Protein AF-X1VED8-F1 (afdb_monomer)

Solvent-accessible surface area (backbone atoms only — not comparable to full-atom values): 13300 Å² total; per-residue (Å²): 129,82,45,77,66,46,45,62,39,59,75,39,71,50,37,32,51,49,50,54,38,60,52,37,55,82,45,73,37,42,68,68,58,53,24,69,77,66,71,46,52,70,68,54,46,53,53,32,53,52,54,34,34,74,69,61,61,25,46,75,47,77,57,92,94,45,59,36,35,30,34,39,83,86,36,64,68,51,22,53,51,39,24,53,51,46,50,26,68,42,44,71,58,51,66,71,43,51,89,55,32,86,43,78,25,43,16,63,43,46,56,65,28,64,44,50,69,81,52,61,41,43,37,42,34,30,30,90,47,61,69,62,50,50,56,54,42,68,73,38,95,53,42,93,39,53,46,78,46,79,31,38,69,67,57,49,62,50,31,48,77,76,38,49,68,61,36,49,49,44,49,53,28,60,56,77,70,79,45,75,66,63,73,52,55,30,68,88,39,78,46,77,32,67,57,14,41,46,70,70,26,28,54,48,44,48,52,42,32,76,30,38,14,30,36,36,25,26,9,74,50,49,72,48,8,39,56,49,28,52,56,37,39,72,72,80,28,58,50,43,60,41,71,46,67,90,92,110

Radius of gyration: 23.35 Å; Cα contacts (8 Å, |Δi|>4): 406; chains: 1; bounding box: 46×54×62 Å

Foldseek 3Di:
DQFPLLCQLVVALLSVLLVVQLLAAPDKDFLVVSCVVRVDDSVSSVVSQVVCCVVLQWPWDDDPPTIIIHGDLPDQVSQVVQLSNLCSLCVVLCVVCVVFFPDKFWFDCSLRSNDHNLAATEIETAGPPVPVNVVSLVVDPRVVRYDYHYDHPVRLVVCCVVPVPVNVRRVVRVPHDQDPLNVLQQAPAEEEFEPCLDDPSVVVQQSNLVSHYAYEQEYLDQVSSVVSQVVSVVVVHHYHYHNDDPVD

pLDDT: mean 91.22, std 9.55, range [42.25, 98.5]

Mean predicted aligned error: 10.38 Å

Organism: NCBI:txid412755

Sequence (248 aa):
MTSHLYSIFTETSTLKILGYVIENPGREFIEKEIQKATGISKAGVNLALRRLAQKRLVERKRRGRMYFYTTQVNNLLVKQLKILKNMARLSPLVKKLKNLSQKIILFGSWSRGENLKDSDIDLCLLTNSAEEVQQIVKKSSLRNKLQLIIRTPTGFAELEKKDPVFFKEIDRGGENLMSVKEMFDLSGEKAIVTGAARGLGEQMALALAEAGADVAVVDVNIDAASRVTDHIRNIDRDSIAIKADVTK

Secondary structure (DSSP, 8-state):
---HHHHGGGSSHHHHHHHHHHTSTT--B-HHHHHHHH---HHHHHHHHHHHHHTTSEEEEEETTEEEEEE-TT-HHHHHHHHHHHHHHHHHHHHHHGGG-SEEEEEHHHHHT---TT--EEEEEE-S-HHHHHHHHHTSTTGGGEEEEEE-HHHHHHHHHH-HHHHHHHHHHHS-S--HHHHT--TT-EEEEETTTSHHHHHHHHHHHHTT-EEEEEES-HHHHHHHHHHHHHTT--EEEEE--TT-

Nearest PDB structures (foldseek):
  7eny-assembly1_C  TM=9.658E-01  e=5.858E-06  Escherichia coli K-12
  3qiv-assembly1_A  TM=9.648E-01  e=1.432E-05  Mycobacterium avium subsp. paratuberculosis
  6zzo-assembly1_B  TM=9.719E-01  e=3.108E-05  Psychrobacter arcticus
  3qiv-assembly1_B  TM=9.610E-01  e=3.108E-05  Mycobacterium avium subsp. paratuberculosis
  5h5x-assembly2_H  TM=9.676E-01  e=8.065E-05  Streptomyces coelicolor A3(2)

InterPro domains:
  IPR001845 HTH ArsR-type DNA-binding domain [PS50987] (1-91)
  IPR002347 Short-chain dehydrogenase/reductase SDR [PF00106] (190-248)
  IPR036291 NAD(P)-binding domain superfamily [SSF51735] (183-248)
  IPR036388 Winged helix-like DNA-binding domain superfamily [G3DSA:1.10.10.10] (8-73)
  IPR036390 Winged helix DNA-binding domain superfamily [SSF46785] (13-71)
  IPR041633 Polymerase beta, nucleotidyltransferase [PF18765] (102-181)
  IPR043519 Nucleotidyltransferase superfamily [G3DSA:3.30.460.10] (74-171)
  IPR043519 Nucleotidyltransferase superfamily [SSF81301] (87-138)
  IPR052548 Type VII toxin-antitoxin system antitoxin [PTHR33933] (91-190)

Structure (mmCIF, N/CA/C/O backbone):
data_AF-X1VED8-F1
#
_entry.id   AF-X1VED8-F1
#
loop_
_atom_site.group_PDB
_atom_site.id
_atom_site.type_symbol
_atom_site.label_atom_id
_atom_site.label_alt_id
_atom_site.label_comp_id
_atom_site.label_asym_id
_atom_site.label_entity_id
_atom_site.label_seq_id
_atom_site.pdbx_PDB_ins_code
_atom_site.Cartn_x
_atom_site.Cartn_y
_atom_site.Cartn_z
_atom_site.occupancy
_atom_site.B_iso_or_equiv
_atom_site.auth_seq_id
_atom_site.auth_comp_id
_atom_site.auth_asym_id
_atom_site.auth_atom_id
_atom_site.pdbx_PDB_model_num
ATOM 1 N N . MET A 1 1 ? 4.704 14.499 19.240 1.00 42.25 1 MET A N 1
ATOM 2 C CA . MET A 1 1 ? 5.855 13.629 18.927 1.00 42.25 1 MET A CA 1
ATOM 3 C C . MET A 1 1 ? 5.493 12.771 17.732 1.00 42.25 1 MET A C 1
ATOM 5 O O . MET A 1 1 ? 4.558 11.982 17.824 1.00 42.25 1 MET A O 1
ATOM 9 N N . THR A 1 2 ? 6.160 12.976 16.600 1.00 52.19 2 THR A N 1
ATOM 10 C CA . THR A 1 2 ? 6.165 12.008 15.496 1.00 52.19 2 THR A CA 1
ATOM 11 C C . THR A 1 2 ? 6.592 10.649 16.050 1.00 52.19 2 THR A C 1
ATOM 13 O O . THR A 1 2 ? 7.471 10.578 16.908 1.00 52.19 2 THR A O 1
ATOM 16 N N . SER A 1 3 ? 5.920 9.570 15.646 1.00 62.31 3 SER A N 1
ATOM 17 C CA . SER A 1 3 ? 6.333 8.228 16.060 1.00 62.31 3 SER A CA 1
ATOM 18 C C . SER A 1 3 ? 7.764 7.981 15.565 1.00 62.31 3 SER A C 1
ATOM 20 O O . SER A 1 3 ? 8.110 8.410 14.467 1.00 62.31 3 SER A O 1
ATOM 22 N N . HIS A 1 4 ? 8.594 7.294 16.355 1.00 71.12 4 HIS A N 1
ATOM 23 C CA . HIS A 1 4 ? 9.962 6.929 15.952 1.00 71.12 4 HIS A CA 1
ATOM 24 C C . HIS A 1 4 ? 9.977 6.194 14.595 1.00 71.12 4 HIS A C 1
ATOM 26 O O . HIS A 1 4 ? 10.824 6.435 13.751 1.00 71.12 4 HIS A O 1
ATOM 32 N N . LEU A 1 5 ? 8.937 5.400 14.315 1.00 71.25 5 LEU A N 1
ATOM 33 C CA . LEU A 1 5 ? 8.721 4.756 13.015 1.00 71.25 5 LEU A CA 1
ATOM 34 C C . LEU A 1 5 ? 8.507 5.736 11.852 1.00 71.25 5 LEU A C 1
ATOM 36 O O . LEU A 1 5 ? 8.916 5.451 10.732 1.00 71.25 5 LEU A O 1
ATOM 40 N N . TYR A 1 6 ? 7.867 6.886 12.081 1.00 77.31 6 TYR A N 1
ATOM 41 C CA . TYR A 1 6 ? 7.658 7.871 11.019 1.00 77.31 6 TYR A CA 1
ATOM 42 C C . TYR A 1 6 ? 8.964 8.576 10.632 1.00 77.31 6 TYR A C 1
ATOM 44 O O . TYR A 1 6 ? 9.110 8.980 9.477 1.00 77.31 6 TYR A O 1
ATOM 52 N N . SER A 1 7 ? 9.927 8.693 11.560 1.00 82.38 7 SER A N 1
ATOM 53 C CA . SER A 1 7 ? 11.199 9.368 11.278 1.00 82.38 7 SER A CA 1
ATOM 54 C C . SER A 1 7 ? 12.035 8.630 10.235 1.00 82.38 7 SER A C 1
ATOM 56 O O . SER A 1 7 ? 12.720 9.296 9.462 1.00 82.38 7 SER A O 1
ATOM 58 N N . ILE A 1 8 ? 11.873 7.302 10.109 1.00 83.69 8 ILE A N 1
ATOM 59 C CA . ILE A 1 8 ? 12.532 6.453 9.099 1.00 83.69 8 ILE A CA 1
ATOM 60 C C . ILE A 1 8 ? 12.395 7.057 7.694 1.00 83.69 8 ILE A C 1
ATOM 62 O O . ILE A 1 8 ? 13.368 7.150 6.949 1.00 83.69 8 ILE A O 1
ATOM 66 N N . PHE A 1 9 ? 11.204 7.545 7.334 1.00 84.12 9 PHE A N 1
ATOM 67 C CA . PHE A 1 9 ? 10.959 8.146 6.018 1.00 84.12 9 PHE A CA 1
ATOM 68 C C . PHE A 1 9 ? 11.495 9.575 5.878 1.00 84.12 9 PHE A C 1
ATOM 70 O O . PHE A 1 9 ? 11.352 10.176 4.820 1.00 84.12 9 PHE A O 1
ATOM 77 N N . THR A 1 10 ? 12.101 10.140 6.915 1.00 85.31 10 THR A N 1
ATOM 78 C CA . THR A 1 10 ? 12.641 11.505 6.925 1.00 85.31 10 THR A CA 1
ATOM 79 C C . THR A 1 10 ? 14.148 11.576 7.175 1.00 85.31 10 THR A C 1
ATOM 81 O O . THR A 1 10 ? 14.711 12.647 6.972 1.00 85.31 10 THR A O 1
ATOM 84 N N . GLU A 1 11 ? 14.802 10.460 7.524 1.00 87.00 11 GLU A N 1
ATOM 85 C CA . GLU A 1 11 ? 16.235 10.415 7.879 1.00 87.00 11 GLU A CA 1
ATOM 86 C C . GLU A 1 11 ? 17.169 10.809 6.728 1.00 87.00 11 GLU A C 1
ATOM 88 O O . GLU A 1 11 ? 18.219 11.411 6.930 1.00 87.00 11 GLU A O 1
ATOM 93 N N . THR A 1 12 ? 16.812 10.468 5.486 1.00 91.75 12 THR A N 1
ATOM 94 C CA . THR A 1 12 ? 17.656 10.759 4.319 1.00 91.75 12 THR A CA 1
ATOM 95 C C . THR A 1 12 ? 16.862 11.421 3.209 1.00 91.75 12 THR A C 1
ATOM 97 O O . THR A 1 12 ? 15.668 11.169 3.043 1.00 91.75 12 THR A O 1
ATOM 100 N N . SER A 1 13 ? 17.543 12.200 2.363 1.00 93.38 13 SER A N 1
ATOM 101 C CA . SER A 1 13 ? 16.939 12.794 1.163 1.00 93.38 13 SER A CA 1
ATOM 102 C C . SER A 1 13 ? 16.247 11.751 0.281 1.00 93.38 13 SER A C 1
ATOM 104 O O . SER A 1 13 ? 15.166 11.998 -0.247 1.00 93.38 13 SER A O 1
ATOM 106 N N . THR A 1 14 ? 16.840 10.558 0.160 1.00 94.81 14 THR A N 1
ATOM 107 C CA . THR A 1 14 ? 16.280 9.465 -0.649 1.00 94.81 14 THR A CA 1
ATOM 108 C C . THR A 1 14 ? 14.980 8.940 -0.047 1.00 94.81 14 THR A C 1
ATOM 110 O O . THR A 1 14 ? 13.989 8.827 -0.764 1.00 94.81 14 THR A O 1
ATOM 113 N N . LEU A 1 15 ? 14.959 8.667 1.261 1.00 93.12 15 LEU A N 1
ATOM 114 C CA . LEU A 1 15 ? 13.764 8.166 1.945 1.00 93.12 15 LEU A CA 1
ATOM 115 C C . LEU A 1 15 ? 12.660 9.220 2.020 1.00 93.12 15 LEU A C 1
ATOM 117 O O . LEU A 1 15 ? 11.495 8.881 1.845 1.00 93.12 15 LEU A O 1
ATOM 121 N N . LYS A 1 16 ? 13.022 10.496 2.172 1.00 94.75 16 LYS A N 1
ATOM 122 C CA . LYS A 1 16 ? 12.071 11.610 2.171 1.00 94.75 16 LYS A CA 1
ATOM 123 C C . LYS A 1 16 ? 11.398 11.792 0.814 1.00 94.75 16 LYS A C 1
ATOM 125 O O . LYS A 1 16 ? 10.184 11.971 0.754 1.00 94.75 16 LYS A O 1
ATOM 130 N N . ILE A 1 17 ? 12.158 11.686 -0.278 1.00 96.44 17 ILE A N 1
ATOM 131 C CA . ILE A 1 17 ? 11.605 11.733 -1.640 1.00 96.44 17 ILE A CA 1
ATOM 132 C C . ILE A 1 17 ? 10.753 10.502 -1.920 1.00 96.44 17 ILE A C 1
ATOM 134 O O . ILE A 1 17 ? 9.627 10.651 -2.389 1.00 96.44 17 ILE A O 1
ATOM 138 N N . LEU A 1 18 ? 11.249 9.304 -1.597 1.00 94.88 18 LEU A N 1
ATOM 139 C CA . LEU A 1 18 ? 10.485 8.070 -1.769 1.00 94.88 18 LEU A CA 1
ATOM 140 C C . LEU A 1 18 ? 9.169 8.141 -0.991 1.00 94.88 18 LEU A C 1
ATOM 142 O O . LEU A 1 18 ? 8.107 7.946 -1.569 1.00 94.88 18 LEU A O 1
ATOM 146 N N . GLY A 1 19 ? 9.236 8.518 0.286 1.00 93.50 19 GLY A N 1
ATOM 147 C CA . GLY A 1 19 ? 8.086 8.688 1.162 1.00 93.50 19 GLY A CA 1
ATOM 148 C C . GLY A 1 19 ? 7.057 9.679 0.618 1.00 93.50 19 GLY A C 1
ATOM 149 O O . GLY A 1 19 ? 5.865 9.436 0.782 1.00 93.50 19 GLY A O 1
ATOM 150 N N . TYR A 1 20 ? 7.492 10.764 -0.029 1.00 94.38 20 TYR A N 1
ATOM 151 C CA . TYR A 1 20 ? 6.592 11.728 -0.665 1.00 94.38 20 TYR A CA 1
ATOM 152 C C . TYR A 1 20 ? 5.936 11.168 -1.935 1.00 94.38 20 TYR A C 1
ATOM 154 O O . TYR A 1 20 ? 4.728 11.307 -2.125 1.00 94.38 20 TYR A O 1
ATOM 162 N N . VAL A 1 21 ? 6.713 10.511 -2.801 1.00 94.69 21 VAL A N 1
ATOM 163 C CA . VAL A 1 21 ? 6.214 9.977 -4.077 1.00 94.69 21 VAL A CA 1
ATOM 164 C C . VAL A 1 21 ? 5.219 8.829 -3.849 1.00 94.69 21 VAL A C 1
ATOM 166 O O . VAL A 1 21 ? 4.164 8.820 -4.479 1.00 94.69 21 VAL A O 1
ATOM 169 N N . ILE A 1 22 ? 5.479 7.913 -2.905 1.00 93.44 22 ILE A N 1
ATOM 170 C CA . ILE A 1 22 ? 4.569 6.783 -2.610 1.00 93.44 22 ILE A CA 1
ATOM 171 C C . ILE A 1 22 ? 3.252 7.208 -1.936 1.00 93.44 22 ILE A C 1
ATOM 173 O O . ILE A 1 22 ? 2.260 6.488 -2.023 1.00 93.44 22 ILE A O 1
ATOM 177 N N . GLU A 1 23 ? 3.215 8.374 -1.280 1.00 90.94 23 GLU A N 1
ATOM 178 C CA . GLU A 1 23 ? 1.991 8.944 -0.685 1.00 90.94 23 GLU A CA 1
ATOM 179 C C . GLU A 1 23 ? 1.033 9.545 -1.715 1.00 90.94 23 GLU A C 1
ATOM 181 O O . GLU A 1 23 ? -0.102 9.890 -1.386 1.00 90.94 23 GLU A O 1
ATOM 186 N N . ASN A 1 24 ? 1.484 9.705 -2.956 1.00 92.81 24 ASN A N 1
ATOM 187 C CA . ASN A 1 24 ? 0.705 10.308 -4.026 1.00 92.81 24 ASN A CA 1
ATOM 188 C C . ASN A 1 24 ? 0.682 9.354 -5.234 1.00 92.81 24 ASN A C 1
ATOM 190 O O . ASN A 1 24 ? 1.236 9.685 -6.287 1.00 92.81 24 ASN A O 1
ATOM 194 N N . PRO A 1 25 ? 0.088 8.153 -5.085 1.00 89.56 25 PRO A N 1
ATOM 195 C CA . PRO A 1 25 ? 0.076 7.161 -6.148 1.00 89.56 25 PRO A CA 1
ATOM 196 C C . PRO A 1 25 ? -0.631 7.670 -7.403 1.00 89.56 25 PRO A C 1
ATOM 198 O O . PRO A 1 25 ? -1.614 8.400 -7.314 1.00 89.56 25 PRO A O 1
ATOM 201 N N . GLY A 1 26 ? -0.090 7.320 -8.572 1.00 86.75 26 GLY A N 1
ATOM 202 C CA . GLY A 1 26 ? -0.609 7.739 -9.878 1.00 86.75 26 GLY A CA 1
ATOM 203 C C . GLY A 1 26 ? -0.310 9.192 -10.271 1.00 86.75 26 GLY A C 1
ATOM 204 O O . GLY A 1 26 ? -0.457 9.541 -11.439 1.00 86.75 26 GLY A O 1
ATOM 205 N N . ARG A 1 27 ? 0.157 10.047 -9.349 1.00 93.94 27 ARG A N 1
ATOM 206 C CA . ARG A 1 27 ? 0.555 11.419 -9.687 1.00 93.94 27 ARG A CA 1
ATOM 207 C C . ARG A 1 27 ? 1.942 11.437 -10.324 1.00 93.94 27 ARG A C 1
ATOM 209 O O . ARG A 1 27 ? 2.879 10.821 -9.814 1.00 93.94 27 ARG A O 1
ATOM 216 N N . GLU A 1 28 ? 2.082 12.188 -11.410 1.00 96.19 28 GLU A N 1
ATOM 217 C CA . GLU A 1 28 ? 3.378 12.523 -11.997 1.00 96.19 28 GLU A CA 1
ATOM 218 C C . GLU A 1 28 ? 3.910 13.836 -11.414 1.00 96.19 28 GLU A C 1
ATOM 220 O O . GLU A 1 28 ? 3.163 14.788 -11.187 1.00 96.19 28 GLU A O 1
ATOM 225 N N . PHE A 1 29 ? 5.218 13.874 -11.180 1.00 97.19 29 PHE A N 1
ATOM 226 C CA . PHE A 1 29 ? 5.921 14.999 -10.581 1.00 97.19 29 PHE A CA 1
ATOM 227 C C . PHE A 1 29 ? 7.100 15.436 -11.438 1.00 97.19 29 PHE A C 1
ATOM 229 O O . PHE A 1 29 ? 7.831 14.598 -11.968 1.00 97.19 29 PHE A O 1
ATOM 236 N N . ILE A 1 30 ? 7.372 16.737 -11.468 1.00 97.06 30 ILE A N 1
ATOM 237 C CA . ILE A 1 30 ? 8.674 17.263 -11.895 1.00 97.06 30 ILE A CA 1
ATOM 238 C C . ILE A 1 30 ? 9.594 17.507 -10.688 1.00 97.06 30 ILE A C 1
ATOM 240 O O . ILE A 1 30 ? 9.142 17.695 -9.557 1.00 97.06 30 ILE A O 1
ATOM 244 N N . GLU A 1 31 ? 10.912 17.569 -10.919 1.00 96.62 31 GLU A N 1
ATOM 245 C CA . GLU A 1 31 ? 11.908 17.739 -9.840 1.00 96.62 31 GLU A CA 1
ATOM 246 C C . GLU A 1 31 ? 11.644 18.982 -8.979 1.00 96.62 31 GLU A C 1
ATOM 248 O O . GLU A 1 31 ? 11.813 18.930 -7.765 1.00 96.62 31 GLU A O 1
ATOM 253 N N . LYS A 1 32 ? 11.166 20.080 -9.584 1.00 96.75 32 LYS A N 1
ATOM 254 C CA . LYS A 1 32 ? 10.848 21.333 -8.877 1.00 96.75 32 LYS A CA 1
ATOM 255 C C . LYS A 1 32 ? 9.707 21.167 -7.865 1.00 96.75 32 LYS A C 1
ATOM 257 O O . LYS A 1 32 ? 9.754 21.771 -6.795 1.00 96.75 32 LYS A O 1
ATOM 262 N N . GLU A 1 33 ? 8.698 20.355 -8.180 1.00 97.56 33 GLU A N 1
ATOM 263 C CA . GLU A 1 33 ? 7.589 20.076 -7.259 1.00 97.56 33 GLU A CA 1
ATOM 264 C C . GLU A 1 33 ? 8.068 19.249 -6.066 1.00 97.56 33 GLU A C 1
ATOM 266 O O . GLU A 1 33 ? 7.768 19.586 -4.922 1.00 97.56 33 GLU A O 1
ATOM 271 N N . ILE A 1 34 ? 8.875 18.216 -6.329 1.00 97.19 34 ILE A N 1
ATOM 272 C CA . ILE A 1 34 ? 9.473 17.371 -5.289 1.00 97.19 34 ILE A CA 1
ATOM 273 C C . ILE A 1 34 ? 10.411 18.199 -4.411 1.00 97.19 34 ILE A C 1
ATOM 275 O O . ILE A 1 34 ? 10.358 18.088 -3.188 1.00 97.19 34 ILE A O 1
ATOM 279 N N . GLN A 1 35 ? 11.225 19.072 -5.008 1.00 97.81 35 GLN A N 1
ATOM 280 C CA . GLN A 1 35 ? 12.094 20.006 -4.293 1.00 97.81 35 GLN A CA 1
ATOM 281 C C . GLN A 1 35 ? 11.289 20.878 -3.322 1.00 97.81 35 GLN A C 1
ATOM 283 O O . GLN A 1 35 ? 11.605 20.928 -2.135 1.00 97.81 35 GLN A O 1
ATOM 288 N N . LYS A 1 36 ? 10.209 21.514 -3.801 1.00 97.25 36 LYS A N 1
ATOM 289 C CA . LYS A 1 36 ? 9.339 22.367 -2.977 1.00 97.25 36 LYS A CA 1
ATOM 290 C C . LYS A 1 36 ? 8.659 21.584 -1.852 1.00 97.25 36 LYS A C 1
ATOM 292 O O . LYS A 1 36 ? 8.595 22.073 -0.731 1.00 97.25 36 LYS A O 1
ATOM 297 N N . ALA A 1 37 ? 8.162 20.383 -2.139 1.00 94.81 37 ALA A N 1
ATOM 298 C CA . ALA A 1 37 ? 7.437 19.576 -1.163 1.00 94.81 37 ALA A CA 1
ATOM 299 C C . ALA A 1 37 ? 8.342 18.956 -0.087 1.00 94.81 37 ALA A C 1
ATOM 301 O O . ALA A 1 37 ? 7.921 18.782 1.053 1.00 94.81 37 ALA A O 1
ATOM 302 N N . THR A 1 38 ? 9.581 18.609 -0.441 1.00 94.94 38 THR A N 1
ATOM 303 C CA . THR A 1 38 ? 10.510 17.916 0.467 1.00 94.94 38 THR A CA 1
ATOM 304 C C . THR A 1 38 ? 11.527 18.845 1.127 1.00 94.94 38 THR A C 1
ATOM 306 O O . THR A 1 38 ? 12.132 18.459 2.129 1.00 94.94 38 THR A O 1
ATOM 309 N N . GLY A 1 39 ? 11.744 20.047 0.589 1.00 95.62 39 GLY A N 1
ATOM 310 C CA . GLY A 1 39 ? 12.773 20.982 1.053 1.00 95.62 39 GLY A CA 1
ATOM 311 C C . GLY A 1 39 ? 14.212 20.542 0.750 1.00 95.62 39 GLY A C 1
ATOM 312 O O . GLY A 1 39 ? 15.151 21.136 1.266 1.00 95.62 39 GLY A O 1
ATOM 313 N N . ILE A 1 40 ? 14.412 19.492 -0.051 1.00 96.62 40 ILE A N 1
ATOM 314 C CA . ILE A 1 40 ? 15.744 18.996 -0.430 1.00 96.62 40 ILE A CA 1
ATOM 315 C C . ILE A 1 40 ? 16.312 19.873 -1.549 1.00 96.62 40 ILE A C 1
ATOM 317 O O . ILE A 1 40 ? 15.564 20.404 -2.364 1.00 96.62 40 ILE A O 1
ATOM 321 N N . SER A 1 41 ? 17.637 20.020 -1.623 1.00 96.69 41 SER A N 1
ATOM 322 C CA . SER A 1 41 ? 18.291 20.761 -2.709 1.00 96.69 41 SER A CA 1
ATOM 323 C C . SER A 1 41 ? 18.030 20.130 -4.083 1.00 96.69 41 SER A C 1
ATOM 325 O O . SER A 1 41 ? 17.855 18.918 -4.206 1.00 96.69 41 SER A O 1
ATOM 327 N N . LYS A 1 42 ? 18.080 20.932 -5.153 1.00 96.75 42 LYS A N 1
ATOM 328 C CA . LYS A 1 42 ? 17.923 20.446 -6.538 1.00 96.75 42 LYS A CA 1
ATOM 329 C C . LYS A 1 42 ? 18.867 19.277 -6.860 1.00 96.75 42 LYS A C 1
ATOM 331 O O . LYS A 1 42 ? 18.434 18.273 -7.420 1.00 96.75 42 LYS A O 1
ATOM 336 N N . ALA A 1 43 ? 20.140 19.385 -6.470 1.00 96.56 43 ALA A N 1
ATOM 337 C CA . ALA A 1 43 ? 21.130 18.327 -6.670 1.00 96.56 43 ALA A CA 1
ATOM 338 C C . ALA A 1 43 ? 20.777 17.049 -5.888 1.00 96.56 43 ALA A C 1
ATOM 340 O O . ALA A 1 43 ? 20.848 15.951 -6.439 1.00 96.56 43 ALA A O 1
ATOM 341 N N . GLY A 1 44 ? 20.332 17.189 -4.633 1.00 97.25 44 GLY A N 1
ATOM 342 C CA . GLY A 1 44 ? 19.891 16.065 -3.808 1.00 97.25 44 GLY A CA 1
ATOM 343 C C . GLY A 1 44 ? 18.658 15.363 -4.378 1.00 97.25 44 GLY A C 1
ATOM 344 O O . GLY A 1 44 ? 18.624 14.134 -4.422 1.00 97.25 44 GLY A O 1
ATOM 345 N N . VAL A 1 45 ? 17.684 16.131 -4.879 1.00 98.00 45 VAL A N 1
ATOM 346 C CA . VAL A 1 45 ? 16.497 15.600 -5.565 1.00 98.00 45 VAL A CA 1
ATOM 347 C C . VAL A 1 45 ? 16.896 14.819 -6.810 1.00 98.00 45 VAL A C 1
ATOM 349 O O . VAL A 1 45 ? 16.486 13.669 -6.963 1.00 98.00 45 VAL A O 1
ATOM 352 N N . ASN A 1 46 ? 17.740 15.401 -7.665 1.00 96.12 46 ASN A N 1
ATOM 353 C CA . ASN A 1 46 ? 18.187 14.746 -8.889 1.00 96.12 46 ASN A CA 1
ATOM 354 C C . ASN A 1 46 ? 18.917 13.423 -8.597 1.00 96.12 46 ASN A C 1
ATOM 356 O O . ASN A 1 46 ? 18.602 12.396 -9.200 1.00 96.12 46 ASN A O 1
ATOM 360 N N . LEU A 1 47 ? 19.850 13.425 -7.638 1.00 96.56 47 LEU A N 1
ATOM 361 C CA . LEU A 1 47 ? 20.604 12.232 -7.248 1.00 96.56 47 LEU A CA 1
ATOM 362 C C . LEU A 1 47 ? 19.690 11.137 -6.679 1.00 96.56 47 LEU A C 1
ATOM 364 O O . LEU A 1 47 ? 19.789 9.976 -7.080 1.00 96.56 47 LEU A O 1
ATOM 368 N N . ALA A 1 48 ? 18.792 11.499 -5.762 1.00 97.00 48 ALA A N 1
ATOM 369 C CA . ALA A 1 48 ? 17.865 10.561 -5.143 1.00 97.00 48 ALA A CA 1
ATOM 370 C C . ALA A 1 48 ? 16.898 9.951 -6.165 1.00 97.00 48 ALA A C 1
ATOM 372 O O . ALA A 1 48 ? 16.736 8.734 -6.195 1.00 97.00 48 ALA A O 1
ATOM 373 N N . LEU A 1 49 ? 16.305 10.763 -7.044 1.00 96.88 49 LEU A N 1
ATOM 374 C CA . LEU A 1 49 ? 15.377 10.276 -8.064 1.00 96.88 49 LEU A CA 1
ATOM 375 C C . LEU A 1 49 ? 16.054 9.357 -9.078 1.00 96.88 49 LEU A C 1
ATOM 377 O O . LEU A 1 49 ? 15.473 8.339 -9.446 1.00 96.88 49 LEU A O 1
ATOM 381 N N . ARG A 1 50 ? 17.298 9.647 -9.483 1.00 94.69 50 ARG A N 1
ATOM 382 C CA . ARG A 1 50 ? 18.079 8.726 -10.327 1.00 94.69 50 ARG A CA 1
ATOM 383 C C . ARG A 1 50 ? 18.296 7.378 -9.639 1.00 94.69 50 ARG A C 1
ATOM 385 O O . ARG A 1 50 ? 18.070 6.347 -10.265 1.00 94.69 50 ARG A O 1
ATOM 392 N N . ARG A 1 51 ? 18.680 7.379 -8.356 1.00 95.19 51 ARG A N 1
ATOM 393 C CA . ARG A 1 51 ? 18.880 6.148 -7.567 1.00 95.19 51 ARG A CA 1
ATOM 394 C C . ARG A 1 51 ? 17.584 5.353 -7.405 1.00 95.19 51 ARG A C 1
ATOM 396 O O . ARG A 1 51 ? 17.584 4.141 -7.586 1.00 95.19 51 ARG A O 1
ATOM 403 N N . LEU A 1 52 ? 16.479 6.024 -7.086 1.00 95.12 52 LEU A N 1
ATOM 404 C CA . LEU A 1 52 ? 15.170 5.384 -6.938 1.00 95.12 52 LEU A CA 1
ATOM 405 C C . LEU A 1 52 ? 14.654 4.819 -8.267 1.00 95.12 52 LEU A C 1
ATOM 407 O O . LEU A 1 52 ? 14.088 3.726 -8.276 1.00 95.12 52 LEU A O 1
ATOM 411 N N . ALA A 1 53 ? 14.900 5.519 -9.377 1.00 93.75 53 ALA A N 1
ATOM 412 C CA . ALA A 1 53 ? 14.564 5.040 -10.714 1.00 93.75 53 ALA A CA 1
ATOM 413 C C . ALA A 1 53 ? 15.391 3.818 -11.120 1.00 93.75 53 ALA A C 1
ATOM 415 O O . ALA A 1 53 ? 14.834 2.840 -11.611 1.00 93.75 53 ALA A O 1
ATOM 416 N N . GLN A 1 54 ? 16.697 3.824 -10.839 1.00 93.25 54 GLN A N 1
ATOM 417 C CA . GLN A 1 54 ? 17.563 2.665 -11.068 1.00 93.25 54 GLN A CA 1
ATOM 418 C C . GLN A 1 54 ? 17.083 1.431 -10.288 1.00 93.25 54 GLN A C 1
ATOM 420 O O . GLN A 1 54 ? 17.107 0.322 -10.812 1.00 93.25 54 GLN A O 1
ATOM 425 N N . LYS A 1 55 ? 16.593 1.630 -9.058 1.00 90.50 55 LYS A N 1
ATOM 426 C CA . LYS A 1 55 ? 16.014 0.573 -8.212 1.00 90.50 55 LYS A CA 1
ATOM 427 C C . LYS A 1 55 ? 14.561 0.218 -8.553 1.00 90.50 55 LYS A C 1
ATOM 429 O O . LYS A 1 55 ? 13.973 -0.595 -7.851 1.00 90.50 55 LYS A O 1
ATOM 434 N N . ARG A 1 56 ? 13.966 0.837 -9.581 1.00 90.12 56 ARG A N 1
ATOM 435 C CA . ARG A 1 56 ? 12.560 0.645 -9.983 1.00 90.12 56 ARG A CA 1
ATOM 436 C C . ARG A 1 56 ? 11.542 0.904 -8.856 1.00 90.12 56 ARG A C 1
ATOM 438 O O . ARG A 1 56 ? 10.452 0.351 -8.865 1.00 90.12 56 ARG A O 1
ATOM 445 N N . LEU A 1 57 ? 11.875 1.761 -7.890 1.00 90.31 57 LEU A N 1
ATOM 446 C CA . LEU A 1 57 ? 10.936 2.206 -6.844 1.00 90.31 57 LEU A CA 1
ATOM 447 C C . LEU A 1 57 ? 10.163 3.465 -7.265 1.00 90.31 57 LEU A C 1
ATOM 449 O O . LEU A 1 57 ? 9.092 3.763 -6.739 1.00 90.31 57 LEU A O 1
ATOM 453 N N . VAL A 1 58 ? 10.717 4.207 -8.222 1.00 94.81 58 VAL A N 1
ATOM 454 C CA . V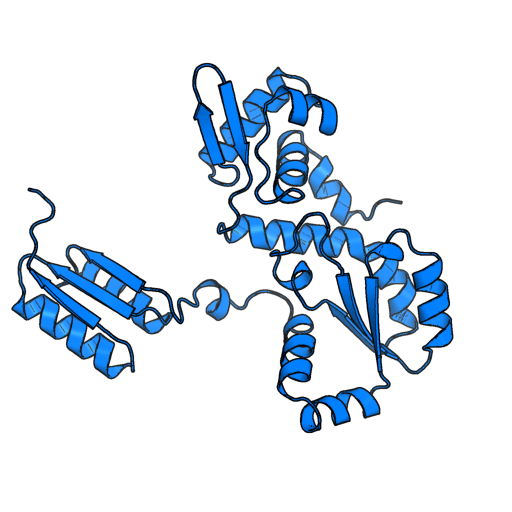AL A 1 58 ? 10.106 5.371 -8.864 1.00 94.81 58 VAL A CA 1
ATOM 455 C C . VAL A 1 58 ? 10.233 5.176 -10.368 1.00 94.81 58 VAL A C 1
ATOM 457 O O . VAL A 1 58 ? 11.298 4.831 -10.868 1.00 94.81 58 VAL A O 1
ATOM 460 N N . GLU A 1 59 ? 9.155 5.368 -11.109 1.00 94.31 59 GLU A N 1
ATOM 461 C CA . GLU A 1 59 ? 9.199 5.400 -12.563 1.00 94.31 59 GLU A CA 1
ATOM 462 C C . GLU A 1 59 ? 9.642 6.787 -13.036 1.00 94.31 59 GLU A C 1
ATOM 464 O O . GLU A 1 59 ? 9.247 7.802 -12.463 1.00 94.31 59 GLU A O 1
ATOM 469 N N . ARG A 1 60 ? 10.468 6.834 -14.084 1.00 94.81 60 ARG A N 1
ATOM 470 C CA . ARG A 1 60 ? 10.959 8.071 -14.694 1.00 94.81 60 ARG A CA 1
ATOM 471 C C . ARG A 1 60 ? 10.640 8.062 -16.183 1.00 94.81 60 ARG A C 1
ATOM 473 O O . ARG A 1 60 ? 11.208 7.264 -16.921 1.00 94.81 60 ARG A O 1
ATOM 480 N N . LYS A 1 61 ? 9.803 8.995 -16.634 1.00 94.75 61 LYS A N 1
ATOM 481 C CA . LYS A 1 61 ? 9.436 9.172 -18.048 1.00 94.75 61 LYS A CA 1
ATOM 482 C C . LYS A 1 61 ? 9.987 10.483 -18.575 1.00 94.75 61 LYS A C 1
ATOM 484 O O . LYS A 1 61 ? 9.865 11.522 -17.929 1.00 94.75 61 LYS A O 1
ATOM 489 N N . ARG A 1 62 ? 10.591 10.455 -19.760 1.00 95.62 62 ARG A N 1
ATOM 490 C CA . ARG A 1 62 ? 10.987 11.676 -20.465 1.00 95.62 62 ARG A CA 1
ATOM 491 C C . ARG A 1 62 ? 9.857 12.094 -21.395 1.00 95.62 62 ARG A C 1
ATOM 493 O O . ARG A 1 62 ? 9.428 11.298 -22.220 1.00 95.62 62 ARG A O 1
ATOM 500 N N . ARG A 1 63 ? 9.412 13.345 -21.293 1.00 96.00 63 ARG A N 1
ATOM 501 C CA . ARG A 1 63 ? 8.494 13.960 -22.262 1.00 96.00 63 ARG A CA 1
ATOM 502 C C . ARG A 1 63 ? 9.087 15.298 -22.697 1.00 96.00 63 ARG A C 1
ATOM 504 O O . ARG A 1 63 ? 9.259 16.214 -21.891 1.00 96.00 63 ARG A O 1
ATOM 511 N N . GLY A 1 64 ? 9.498 15.369 -23.963 1.00 93.75 64 GLY A N 1
ATOM 512 C CA . GLY A 1 64 ? 10.273 16.486 -24.502 1.00 93.75 64 GLY A CA 1
ATOM 513 C C . GLY A 1 64 ? 11.596 16.698 -23.751 1.00 93.75 64 GLY A C 1
ATOM 514 O O . GLY A 1 64 ? 12.460 15.815 -23.684 1.00 93.75 64 GLY A O 1
ATOM 515 N N . ARG A 1 65 ? 11.762 17.894 -23.176 1.00 92.44 65 ARG A N 1
ATOM 516 C CA . ARG A 1 65 ? 12.950 18.281 -22.390 1.00 92.44 65 ARG A CA 1
ATOM 517 C C . ARG A 1 65 ? 12.807 18.012 -20.888 1.00 92.44 65 ARG A C 1
ATOM 519 O O . ARG A 1 65 ? 13.753 18.255 -20.145 1.00 92.44 65 ARG A O 1
ATOM 526 N N . MET A 1 66 ? 11.653 17.518 -20.439 1.00 93.75 66 MET A N 1
ATOM 527 C CA . MET A 1 66 ? 11.350 17.325 -19.022 1.00 93.75 66 MET A CA 1
ATOM 528 C C . MET A 1 66 ? 11.333 15.846 -18.634 1.00 93.75 66 MET A C 1
ATOM 530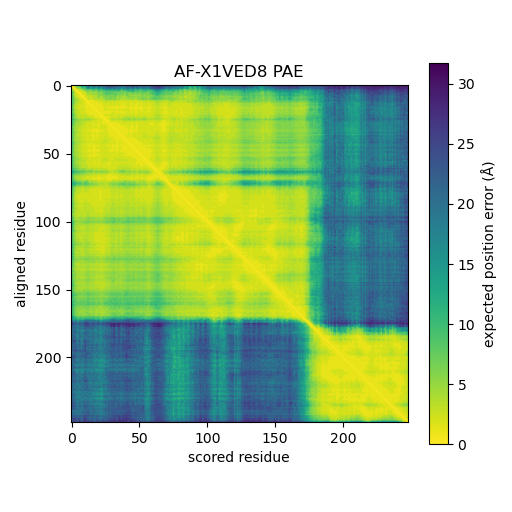 O O . MET A 1 66 ? 11.023 14.970 -19.445 1.00 93.75 66 MET A O 1
ATOM 534 N N . TYR A 1 67 ? 11.653 15.589 -17.366 1.00 95.19 67 TYR A N 1
ATOM 535 C CA . TYR A 1 67 ? 11.475 14.291 -16.727 1.00 95.19 67 TYR A CA 1
ATOM 536 C C . TYR A 1 67 ? 10.309 14.356 -15.746 1.00 95.19 67 TYR A C 1
ATOM 538 O O . TYR A 1 67 ? 10.242 15.266 -14.919 1.00 95.19 67 TYR A O 1
ATOM 546 N N . PHE A 1 68 ? 9.439 13.360 -15.846 1.00 97.00 68 PHE A N 1
ATOM 547 C CA . PHE A 1 68 ? 8.307 13.119 -14.970 1.00 97.00 68 PHE A CA 1
ATOM 548 C C . PHE A 1 68 ? 8.593 11.883 -14.127 1.00 97.00 68 PHE A C 1
ATOM 550 O O . PHE A 1 68 ? 9.124 10.892 -14.633 1.00 97.00 68 PHE A O 1
ATOM 557 N N . TYR A 1 69 ? 8.254 11.957 -12.848 1.00 96.88 69 TYR A N 1
ATOM 558 C CA . TYR A 1 69 ? 8.504 10.914 -11.867 1.00 96.88 69 TYR A CA 1
ATOM 559 C C . TYR A 1 69 ? 7.192 10.497 -11.215 1.00 96.88 69 TYR A C 1
ATOM 561 O O . TYR A 1 69 ? 6.418 11.357 -10.806 1.00 96.88 69 TYR A O 1
ATOM 569 N N . THR A 1 70 ? 6.941 9.199 -11.092 1.00 95.12 70 THR A N 1
ATOM 570 C CA . THR A 1 70 ? 5.758 8.679 -10.393 1.00 95.12 70 THR A CA 1
ATOM 571 C C . THR A 1 70 ? 6.093 7.412 -9.617 1.00 95.12 70 THR A C 1
ATOM 573 O O . THR A 1 70 ? 7.145 6.805 -9.818 1.00 95.12 70 THR A O 1
ATOM 576 N N . THR A 1 71 ? 5.236 7.025 -8.678 1.00 91.12 71 THR A N 1
ATOM 577 C CA . THR A 1 71 ? 5.405 5.760 -7.959 1.00 91.12 71 THR A CA 1
ATOM 578 C C . THR A 1 71 ? 4.985 4.581 -8.833 1.00 91.12 71 THR A C 1
ATOM 580 O O . THR A 1 71 ? 4.081 4.702 -9.657 1.00 91.12 71 THR A O 1
ATOM 583 N N . GLN A 1 72 ? 5.609 3.424 -8.629 1.00 82.44 72 GLN A N 1
ATOM 584 C CA . GLN A 1 72 ? 5.184 2.190 -9.284 1.00 82.44 72 GLN A CA 1
ATOM 585 C C . GLN A 1 72 ? 4.099 1.511 -8.446 1.00 82.44 72 GLN A C 1
ATOM 587 O O . GLN A 1 72 ? 4.402 0.842 -7.463 1.00 82.44 72 GLN A O 1
ATOM 592 N N . VAL A 1 73 ? 2.834 1.692 -8.832 1.00 76.69 73 VAL A N 1
ATOM 593 C CA . VAL A 1 73 ? 1.670 1.207 -8.061 1.00 76.69 73 VAL A CA 1
ATOM 594 C C . VAL A 1 73 ? 1.636 -0.325 -7.958 1.00 76.69 73 VAL A C 1
ATOM 596 O O . VAL A 1 73 ? 1.254 -0.861 -6.921 1.00 76.69 73 VAL A O 1
ATOM 599 N N . ASN A 1 74 ? 2.128 -1.022 -8.986 1.00 76.19 74 ASN A N 1
ATOM 600 C CA . ASN A 1 74 ? 2.183 -2.488 -9.025 1.00 76.19 74 ASN A CA 1
ATOM 601 C C . ASN A 1 74 ? 3.468 -3.056 -8.403 1.00 76.19 74 ASN A C 1
ATOM 603 O O . ASN A 1 74 ? 3.652 -4.267 -8.352 1.00 76.19 74 ASN A O 1
ATOM 607 N N . ASN A 1 75 ? 4.379 -2.201 -7.930 1.00 84.62 75 ASN A N 1
ATOM 608 C CA . ASN A 1 75 ? 5.601 -2.669 -7.297 1.00 84.62 75 ASN A CA 1
ATOM 609 C C . ASN A 1 75 ? 5.300 -3.130 -5.864 1.00 84.62 75 ASN A C 1
ATOM 611 O O . ASN A 1 75 ? 4.896 -2.345 -5.005 1.00 84.62 75 ASN A O 1
ATOM 615 N N . LEU A 1 76 ? 5.546 -4.409 -5.599 1.00 86.06 76 LEU A N 1
ATOM 616 C CA . LEU A 1 76 ? 5.305 -5.026 -4.302 1.00 86.06 76 LEU A CA 1
ATOM 617 C C . LEU A 1 76 ? 6.060 -4.331 -3.155 1.00 86.06 76 LEU A C 1
ATOM 619 O O . LEU A 1 76 ? 5.482 -4.086 -2.099 1.00 86.06 76 LEU A O 1
ATOM 623 N N . LEU A 1 77 ? 7.323 -3.939 -3.357 1.00 87.44 77 LEU A N 1
ATOM 624 C CA . LEU A 1 77 ? 8.090 -3.213 -2.337 1.00 87.44 77 LEU A CA 1
ATOM 625 C C . LEU A 1 77 ? 7.472 -1.843 -2.047 1.00 87.44 77 LEU A C 1
ATOM 627 O O . LEU A 1 77 ? 7.451 -1.410 -0.897 1.00 87.44 77 LEU A O 1
ATOM 631 N N . VAL A 1 78 ? 6.934 -1.167 -3.066 1.00 89.94 78 VAL A N 1
ATOM 632 C CA . VAL A 1 78 ? 6.194 0.088 -2.875 1.00 89.94 78 VAL A CA 1
ATOM 633 C C . VAL A 1 78 ? 4.942 -0.151 -2.029 1.00 89.94 78 VAL A C 1
ATOM 635 O O . VAL A 1 78 ? 4.719 0.616 -1.090 1.00 89.94 78 VAL A O 1
ATOM 638 N N . LYS A 1 79 ? 4.171 -1.220 -2.290 1.00 90.00 79 LYS A N 1
ATOM 639 C CA . LYS A 1 79 ? 3.017 -1.593 -1.449 1.00 90.00 79 LYS A CA 1
ATOM 640 C C . LYS A 1 79 ? 3.446 -1.808 0.009 1.00 90.00 79 LYS A C 1
ATOM 642 O O . LYS A 1 79 ? 2.883 -1.175 0.901 1.00 90.00 79 LYS A O 1
ATOM 647 N N . GLN A 1 80 ? 4.505 -2.582 0.257 1.00 89.19 80 GLN A N 1
ATOM 648 C CA . GLN A 1 80 ? 5.005 -2.844 1.617 1.00 89.19 80 GLN A CA 1
ATOM 649 C C . GLN A 1 80 ? 5.509 -1.577 2.330 1.00 89.19 80 GLN A C 1
ATOM 651 O O . GLN A 1 80 ? 5.218 -1.352 3.506 1.00 89.19 80 GLN A O 1
ATOM 656 N N . LEU A 1 81 ? 6.203 -0.684 1.619 1.00 90.56 81 LEU A N 1
ATOM 657 C CA . LEU A 1 81 ? 6.630 0.606 2.171 1.00 90.56 81 LEU A CA 1
ATOM 658 C C . LEU A 1 81 ? 5.440 1.505 2.526 1.00 90.56 81 LEU A C 1
ATOM 660 O O . LEU A 1 81 ? 5.484 2.208 3.539 1.00 90.56 81 LEU A O 1
ATOM 664 N N . LYS A 1 82 ? 4.371 1.478 1.721 1.00 91.25 82 LYS A N 1
ATOM 665 C CA . LYS A 1 82 ? 3.129 2.192 2.036 1.00 91.25 82 LYS A CA 1
ATOM 666 C C . LYS A 1 82 ? 2.464 1.617 3.279 1.00 91.25 82 LYS A C 1
ATOM 668 O O . LYS A 1 82 ? 2.104 2.403 4.148 1.00 91.25 82 LYS A O 1
ATOM 673 N N . ILE A 1 83 ? 2.382 0.293 3.422 1.00 91.38 83 ILE A N 1
ATOM 674 C CA . ILE A 1 83 ? 1.853 -0.359 4.634 1.00 91.38 83 ILE A CA 1
ATOM 675 C C . ILE A 1 83 ? 2.648 0.086 5.869 1.00 91.38 83 ILE A C 1
ATOM 677 O O . ILE A 1 83 ? 2.064 0.570 6.839 1.00 91.38 83 ILE A O 1
ATOM 681 N N . LEU A 1 84 ? 3.984 0.041 5.813 1.00 89.69 84 LEU A N 1
ATOM 682 C CA . LEU A 1 84 ? 4.839 0.520 6.905 1.00 89.69 84 LEU A CA 1
ATOM 683 C C . LEU A 1 84 ? 4.552 1.985 7.261 1.00 89.69 84 LEU A C 1
ATOM 685 O O . LEU A 1 84 ? 4.419 2.337 8.436 1.00 89.69 84 LEU A O 1
ATOM 689 N N . LYS A 1 85 ? 4.424 2.849 6.252 1.00 90.44 85 LYS A N 1
ATOM 690 C CA . LYS A 1 85 ? 4.136 4.271 6.455 1.00 90.44 85 LYS A CA 1
ATOM 691 C C . LYS A 1 85 ? 2.735 4.508 7.030 1.00 90.44 85 LYS A C 1
ATOM 693 O O . LYS A 1 85 ? 2.578 5.333 7.935 1.00 90.44 85 LYS A O 1
ATOM 698 N N . ASN A 1 86 ? 1.739 3.761 6.560 1.00 92.00 86 ASN A N 1
ATOM 699 C CA . ASN A 1 86 ? 0.368 3.768 7.064 1.00 92.00 86 ASN A CA 1
ATOM 700 C C . ASN A 1 86 ? 0.341 3.381 8.552 1.00 92.00 86 ASN A C 1
ATOM 702 O O . ASN A 1 86 ? -0.196 4.127 9.376 1.00 92.00 86 ASN A O 1
ATOM 706 N N . MET A 1 87 ? 1.013 2.286 8.924 1.00 89.38 87 MET A N 1
ATOM 707 C CA . MET A 1 87 ? 1.158 1.855 10.319 1.00 89.38 87 MET A CA 1
ATOM 708 C C . MET A 1 87 ? 1.872 2.905 11.178 1.00 89.38 87 MET A C 1
ATOM 710 O O . MET A 1 87 ? 1.414 3.232 12.276 1.00 89.38 87 MET A O 1
ATOM 714 N N . ALA A 1 88 ? 2.963 3.494 10.677 1.00 89.25 88 ALA A N 1
ATOM 715 C CA . ALA A 1 88 ? 3.695 4.543 11.384 1.00 89.25 88 ALA A CA 1
ATOM 716 C C . ALA A 1 88 ? 2.810 5.766 11.681 1.00 89.25 88 ALA A C 1
ATOM 718 O O . ALA A 1 88 ? 2.901 6.344 12.772 1.00 89.25 88 ALA A O 1
ATOM 719 N N . ARG A 1 89 ? 1.932 6.130 10.735 1.00 90.31 89 ARG A N 1
ATOM 720 C CA . ARG A 1 89 ? 0.960 7.225 10.858 1.00 90.31 89 ARG A CA 1
ATOM 721 C C . ARG A 1 89 ? -0.179 6.904 11.827 1.00 90.31 89 ARG A C 1
ATOM 723 O O . ARG A 1 89 ? -0.621 7.802 12.542 1.00 90.31 89 ARG A O 1
ATOM 730 N N . LEU A 1 90 ? -0.632 5.653 11.879 1.00 91.56 90 LEU A N 1
ATOM 731 C CA . LEU A 1 90 ? -1.685 5.198 12.794 1.00 91.56 90 LEU A CA 1
ATOM 732 C C . LEU A 1 90 ? -1.188 4.970 14.223 1.00 91.56 90 LEU A C 1
ATOM 734 O O . LEU A 1 90 ? -1.963 5.104 15.170 1.00 91.56 90 LEU A O 1
ATOM 738 N N . SER A 1 91 ? 0.106 4.689 14.395 1.00 90.25 91 SER A N 1
ATOM 739 C CA . SER A 1 91 ? 0.727 4.347 15.680 1.00 90.25 91 SER A CA 1
ATOM 740 C C . SER A 1 91 ? 0.318 5.254 16.856 1.00 90.25 91 SER A C 1
ATOM 742 O O . SER A 1 91 ? -0.041 4.715 17.905 1.00 90.25 91 SER A O 1
ATOM 744 N N . PRO A 1 92 ? 0.288 6.601 16.741 1.00 91.12 92 PRO A N 1
ATOM 745 C CA . PRO A 1 92 ? -0.128 7.458 17.852 1.00 91.12 92 PRO A CA 1
ATOM 746 C C . PRO A 1 92 ? -1.583 7.252 18.286 1.00 91.12 92 PRO A C 1
ATOM 748 O O . PRO A 1 92 ? -1.876 7.348 19.476 1.00 91.12 92 PRO A O 1
ATOM 751 N N . LEU A 1 93 ? -2.491 6.985 17.342 1.00 93.75 93 LEU A N 1
ATOM 752 C CA . LEU A 1 93 ? -3.895 6.710 17.643 1.00 93.75 93 LEU A CA 1
ATOM 753 C C . LEU A 1 93 ? -4.047 5.317 18.255 1.00 93.75 93 LEU A C 1
ATOM 755 O O . LEU A 1 93 ? -4.651 5.186 19.316 1.00 93.75 93 LEU A O 1
ATOM 759 N N . VAL A 1 94 ? -3.426 4.307 17.642 1.00 92.38 94 VAL A N 1
ATOM 760 C CA . VAL A 1 94 ? -3.448 2.919 18.131 1.00 92.38 94 VAL A CA 1
ATOM 761 C C . VAL A 1 94 ? -2.949 2.841 19.575 1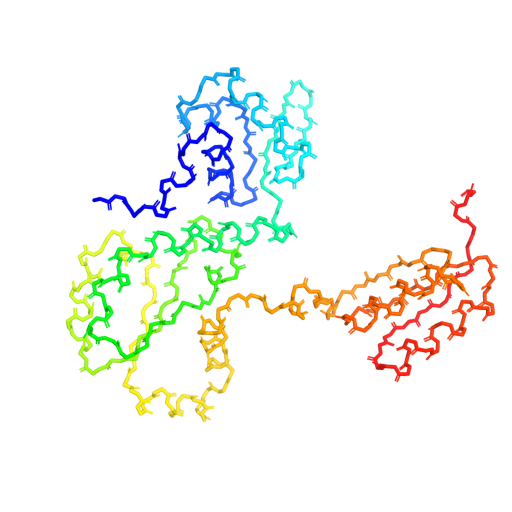.00 92.38 94 VAL A C 1
ATOM 763 O O . VAL A 1 94 ? -3.590 2.208 20.406 1.00 92.38 94 VAL A O 1
ATOM 766 N N . LYS A 1 95 ? -1.871 3.559 19.924 1.00 91.06 95 LYS A N 1
ATOM 767 C CA . LYS A 1 95 ? -1.362 3.627 21.307 1.00 91.06 95 LYS A CA 1
ATOM 768 C C . LYS A 1 95 ? -2.401 4.125 22.316 1.00 91.06 95 LYS A C 1
ATOM 770 O O . LYS A 1 95 ? -2.421 3.626 23.434 1.00 91.06 95 LYS A O 1
ATOM 775 N N . LYS A 1 96 ? -3.248 5.090 21.940 1.00 94.31 96 LYS A N 1
ATOM 776 C CA . LYS A 1 96 ? -4.306 5.625 22.817 1.00 94.31 96 LYS A CA 1
ATOM 777 C C . LYS A 1 96 ? -5.493 4.673 22.945 1.00 94.31 96 LYS A C 1
ATOM 779 O O . LYS A 1 96 ? -6.120 4.633 23.994 1.00 94.31 96 LYS A O 1
ATOM 784 N N . LEU A 1 97 ? -5.797 3.925 21.886 1.00 94.12 97 LEU A N 1
ATOM 785 C CA . LEU A 1 97 ? -6.939 3.007 21.838 1.00 94.12 97 LEU A CA 1
ATOM 786 C C . LEU A 1 97 ? -6.617 1.619 22.412 1.00 94.12 97 LEU A C 1
ATOM 788 O O . LEU A 1 97 ? -7.537 0.899 22.793 1.00 94.12 97 LEU A O 1
ATOM 792 N N . LYS A 1 98 ? -5.330 1.257 22.510 1.00 90.81 98 LYS A N 1
ATOM 793 C CA . LYS A 1 98 ? -4.859 -0.077 22.920 1.00 90.81 98 LYS A CA 1
ATOM 794 C C . LYS A 1 98 ? -5.449 -0.552 24.250 1.00 90.81 98 LYS A C 1
ATOM 796 O O . LYS A 1 98 ? -5.825 -1.706 24.353 1.00 90.81 98 LYS A O 1
ATOM 801 N N . ASN A 1 99 ? -5.547 0.325 25.249 1.00 90.88 99 ASN A N 1
ATOM 802 C CA . ASN A 1 99 ? -6.038 -0.058 26.580 1.00 90.88 99 ASN A CA 1
ATOM 803 C C . ASN A 1 99 ? -7.569 -0.096 26.676 1.00 90.88 99 ASN A C 1
ATOM 805 O O . ASN A 1 99 ? -8.104 -0.577 27.665 1.00 90.88 99 ASN A O 1
ATOM 809 N N . LEU A 1 100 ? -8.264 0.427 25.665 1.00 93.81 100 LEU A N 1
ATOM 810 C CA . LEU A 1 100 ? -9.723 0.441 25.596 1.00 93.81 100 LEU A CA 1
ATOM 811 C C . LEU A 1 100 ? -10.263 -0.637 24.658 1.00 93.81 100 LEU A C 1
ATOM 813 O O . LEU A 1 100 ? -11.470 -0.758 24.516 1.00 93.81 100 LEU A O 1
ATOM 817 N N . SER A 1 101 ? -9.400 -1.385 23.969 1.00 92.00 101 SER A N 1
ATOM 818 C CA . SER A 1 101 ? -9.807 -2.279 22.881 1.00 92.00 101 SER A CA 1
ATOM 819 C C . SER A 1 101 ? -9.133 -3.632 23.029 1.00 92.00 101 SER A C 1
ATOM 821 O O . SER A 1 101 ? -7.923 -3.701 23.212 1.00 92.00 101 SER A O 1
ATOM 823 N N . GLN A 1 102 ? -9.900 -4.711 22.889 1.00 91.75 102 GLN A N 1
ATOM 824 C CA . GLN A 1 102 ? -9.368 -6.071 22.874 1.00 91.75 102 GLN A CA 1
ATOM 825 C C . GLN A 1 102 ? -8.598 -6.353 21.577 1.00 91.75 102 GLN A C 1
ATOM 827 O O . GLN A 1 102 ? -7.533 -6.964 21.604 1.00 91.75 102 GLN A O 1
ATOM 832 N N . LYS A 1 103 ? -9.128 -5.895 20.436 1.00 90.81 103 LYS A N 1
ATOM 833 C CA . LYS A 1 103 ? -8.503 -6.035 19.113 1.00 90.81 103 LYS A CA 1
ATOM 834 C C . LYS A 1 103 ? -8.750 -4.752 18.316 1.00 90.81 103 LYS A C 1
ATOM 836 O O . LYS A 1 103 ? -9.835 -4.178 18.378 1.00 90.81 103 LYS A O 1
ATOM 841 N N . ILE A 1 104 ? -7.724 -4.291 17.605 1.00 92.50 104 ILE A N 1
ATOM 842 C CA . ILE A 1 104 ? -7.788 -3.158 16.673 1.00 92.50 104 ILE A CA 1
ATOM 843 C C . ILE A 1 104 ? -7.318 -3.696 15.331 1.00 92.50 104 ILE A C 1
ATOM 845 O O . ILE A 1 104 ? -6.205 -4.210 15.239 1.00 92.50 104 ILE A O 1
ATOM 849 N N . ILE A 1 105 ? -8.165 -3.587 14.318 1.00 93.25 105 ILE A N 1
ATOM 850 C CA . ILE A 1 105 ? -7.950 -4.194 13.014 1.00 93.25 105 ILE A CA 1
ATOM 851 C C . ILE A 1 105 ? -7.956 -3.099 11.958 1.00 93.25 105 ILE A C 1
ATOM 853 O O . ILE A 1 105 ? -8.938 -2.368 11.832 1.00 93.25 105 ILE A O 1
ATOM 857 N N . LEU A 1 106 ? -6.853 -2.980 11.221 1.00 93.50 106 LEU A N 1
ATOM 858 C CA . LEU A 1 106 ? -6.764 -2.141 10.032 1.00 93.50 106 LEU A CA 1
ATOM 859 C C . LEU A 1 106 ? -7.086 -3.006 8.828 1.00 93.50 106 LEU A C 1
ATOM 861 O O . LEU A 1 106 ? -6.356 -3.949 8.560 1.00 93.50 106 LEU A O 1
ATOM 865 N N . PHE A 1 107 ? -8.133 -2.662 8.091 1.00 92.94 107 PHE A N 1
ATOM 866 C CA . PHE A 1 107 ? -8.512 -3.383 6.881 1.00 92.94 107 PHE A CA 1
ATOM 867 C C . PHE A 1 107 ? -8.624 -2.411 5.702 1.00 92.94 107 PHE A C 1
ATOM 869 O O . PHE A 1 107 ? -8.141 -1.274 5.764 1.00 92.94 107 PHE A O 1
ATOM 876 N N . GLY A 1 108 ? -9.141 -2.886 4.572 1.00 90.88 108 GLY A N 1
ATOM 877 C CA . GLY A 1 108 ? -9.281 -2.058 3.381 1.00 90.88 108 GLY A CA 1
ATOM 878 C C . GLY A 1 108 ? -7.941 -1.641 2.762 1.00 90.88 108 GLY A C 1
ATOM 879 O O . GLY A 1 108 ? -6.888 -2.261 2.953 1.00 90.88 108 GLY A O 1
ATOM 880 N N . SER A 1 109 ? -7.973 -0.559 1.988 1.00 91.62 109 SER A N 1
ATOM 881 C CA . SER A 1 109 ? -6.857 -0.148 1.121 1.00 91.62 109 SER A CA 1
ATOM 882 C C . SER A 1 109 ? -5.567 0.214 1.875 1.00 91.62 109 SER A C 1
ATOM 884 O O . SER A 1 109 ? -4.466 0.025 1.349 1.00 91.62 109 SER A O 1
ATOM 886 N N . TRP A 1 110 ? -5.674 0.707 3.115 1.00 92.69 110 TRP A N 1
ATOM 887 C CA . TRP A 1 110 ? -4.519 1.077 3.941 1.00 92.69 110 TRP A CA 1
ATOM 888 C C . TRP A 1 110 ? -3.744 -0.141 4.451 1.00 92.69 110 TRP A C 1
ATOM 890 O O . TRP A 1 110 ? -2.515 -0.066 4.535 1.00 92.69 110 TRP A O 1
ATOM 900 N N . SER A 1 111 ? -4.436 -1.249 4.740 1.00 90.94 111 SER A N 1
ATOM 901 C CA . SER A 1 111 ? -3.810 -2.521 5.137 1.00 90.94 111 SER A CA 1
ATOM 902 C C . SER A 1 111 ? -3.042 -3.184 3.987 1.00 90.94 111 SER A C 1
ATOM 904 O O . SER A 1 111 ? -2.017 -3.814 4.215 1.00 90.94 111 SER A O 1
ATOM 906 N N . ARG A 1 112 ? -3.483 -2.963 2.739 1.00 88.44 112 ARG A N 1
ATOM 907 C CA . ARG A 1 112 ? -2.906 -3.568 1.522 1.00 88.44 112 ARG A CA 1
ATOM 908 C C . ARG A 1 112 ? -1.879 -2.689 0.799 1.00 88.44 112 ARG A C 1
ATOM 910 O O . ARG A 1 112 ? -1.288 -3.102 -0.196 1.00 88.44 112 ARG A O 1
ATOM 917 N N . GLY A 1 113 ? -1.669 -1.454 1.262 1.00 90.38 113 GLY A N 1
ATOM 918 C CA . GLY A 1 113 ? -0.783 -0.483 0.602 1.00 90.38 113 GLY A CA 1
ATOM 919 C C . GLY A 1 113 ? -1.341 0.076 -0.714 1.00 90.38 113 GLY A C 1
ATOM 920 O O . GLY A 1 113 ? -0.622 0.706 -1.493 1.00 90.38 113 GLY A O 1
ATOM 921 N N . GLU A 1 114 ? -2.631 -0.118 -0.964 1.00 90.06 114 GLU A N 1
ATOM 922 C CA . GLU A 1 114 ? -3.339 0.283 -2.187 1.00 90.06 114 GLU A CA 1
ATOM 923 C C . GLU A 1 114 ? -3.999 1.655 -2.049 1.00 90.06 114 GLU A C 1
ATOM 925 O O . GLU A 1 114 ? -4.434 2.242 -3.034 1.00 90.06 114 GLU A O 1
ATOM 930 N N . ASN A 1 115 ? -4.009 2.207 -0.834 1.00 92.62 115 ASN A N 1
ATOM 931 C CA . ASN A 1 115 ? -4.619 3.490 -0.522 1.00 92.62 115 ASN A CA 1
ATOM 932 C C . ASN A 1 115 ? -4.122 4.620 -1.434 1.00 92.62 115 ASN A C 1
ATOM 934 O O . ASN A 1 115 ? -2.915 4.827 -1.608 1.00 92.62 115 ASN A O 1
ATOM 938 N N . LEU A 1 116 ? -5.062 5.381 -1.988 1.00 92.38 116 LEU A N 1
ATOM 939 C CA . LEU A 1 116 ? -4.794 6.660 -2.627 1.00 92.38 116 LEU A CA 1
ATOM 940 C C . LEU A 1 116 ? -4.534 7.722 -1.554 1.00 92.38 116 LEU A C 1
ATOM 942 O O . LEU A 1 116 ? -4.750 7.507 -0.358 1.00 92.38 116 LEU A O 1
ATOM 946 N N . LYS A 1 117 ? -4.081 8.902 -1.983 1.00 88.88 117 LYS A N 1
ATOM 947 C CA . LYS A 1 117 ? -3.794 10.017 -1.073 1.00 88.88 117 LYS A CA 1
ATOM 948 C C . LYS A 1 117 ? -4.984 10.348 -0.172 1.00 88.88 117 LYS A C 1
ATOM 950 O O . LYS A 1 117 ? -4.795 10.623 1.016 1.00 88.88 117 LYS A O 1
ATOM 955 N N . ASP A 1 118 ? -6.182 10.307 -0.744 1.00 90.75 118 ASP A N 1
ATOM 956 C CA . ASP A 1 118 ? -7.432 10.715 -0.109 1.00 90.75 118 ASP A CA 1
ATOM 957 C C . ASP A 1 118 ? -8.308 9.539 0.321 1.00 90.75 118 ASP A C 1
ATOM 959 O O . ASP A 1 118 ? -9.405 9.767 0.805 1.00 90.75 118 ASP A O 1
ATOM 963 N N . SER A 1 119 ? -7.800 8.304 0.235 1.00 93.62 119 SER A N 1
ATOM 964 C CA . SER A 1 119 ? -8.500 7.139 0.774 1.00 93.62 119 SER A CA 1
ATOM 965 C C . SER A 1 119 ? -8.743 7.275 2.273 1.00 93.62 119 SER A C 1
ATOM 967 O O . SER A 1 119 ? -7.837 7.656 3.033 1.00 93.62 119 SER A O 1
ATOM 969 N N . ASP A 1 120 ? -9.945 6.878 2.669 1.00 96.56 120 ASP A N 1
ATOM 970 C CA . ASP A 1 120 ? -10.334 6.694 4.057 1.00 96.56 120 ASP A CA 1
ATOM 971 C C . ASP A 1 120 ? -9.545 5.549 4.707 1.00 96.56 120 ASP A C 1
ATOM 973 O O . ASP A 1 120 ? -8.869 4.760 4.043 1.00 96.56 120 ASP A O 1
ATOM 977 N N . ILE A 1 121 ? -9.575 5.525 6.032 1.00 96.19 121 ILE A N 1
ATOM 978 C CA . ILE A 1 121 ? -8.885 4.592 6.908 1.00 96.19 121 ILE A CA 1
ATOM 979 C C . ILE A 1 121 ? -9.951 3.752 7.596 1.00 96.19 121 ILE A C 1
ATOM 981 O O . ILE A 1 121 ? -10.622 4.238 8.510 1.00 96.19 121 ILE A O 1
ATOM 985 N N . ASP A 1 122 ? -10.036 2.492 7.201 1.00 95.81 122 ASP A N 1
ATOM 986 C CA . ASP A 1 122 ? -10.999 1.545 7.745 1.00 95.81 122 ASP A CA 1
ATOM 987 C C . ASP A 1 122 ? -10.417 0.852 8.985 1.00 95.81 122 ASP A C 1
ATOM 989 O O . ASP A 1 122 ? -9.441 0.099 8.909 1.00 95.81 122 ASP A O 1
ATOM 993 N N . LEU A 1 123 ? -10.988 1.143 10.158 1.00 95.56 123 LEU A N 1
ATOM 994 C CA . LEU A 1 123 ? -10.587 0.540 11.430 1.00 95.56 123 LEU A CA 1
ATOM 995 C C . LEU A 1 123 ? -11.767 -0.160 12.100 1.00 95.56 123 LEU A C 1
ATOM 997 O O . LEU A 1 123 ? -12.771 0.475 12.420 1.00 95.56 123 LEU A O 1
ATOM 1001 N N . CYS A 1 124 ? -11.601 -1.444 12.412 1.00 95.88 124 CYS A N 1
ATOM 1002 C CA . CYS A 1 124 ? -12.515 -2.185 13.275 1.00 95.88 124 CYS A CA 1
ATOM 1003 C C . CYS A 1 124 ? -11.923 -2.321 14.682 1.00 95.88 124 CYS A C 1
ATOM 1005 O O . CYS A 1 124 ? -10.774 -2.730 14.848 1.00 95.88 124 CYS A O 1
ATOM 1007 N N . LEU A 1 125 ? -12.703 -1.980 15.707 1.00 95.50 125 LEU A N 1
ATOM 1008 C CA . LEU A 1 125 ? -12.320 -2.110 17.107 1.00 95.50 125 LEU A CA 1
ATOM 1009 C C . LEU A 1 125 ? -13.294 -3.020 17.833 1.00 95.50 125 LEU A C 1
ATOM 1011 O O . LEU A 1 125 ? -14.504 -2.787 17.838 1.00 95.50 125 LEU A O 1
ATOM 1015 N N . LEU A 1 126 ? -12.726 -4.026 18.489 1.00 94.88 126 LEU A N 1
ATOM 1016 C CA . LEU A 1 126 ? -13.442 -4.896 19.402 1.00 94.88 126 LEU A CA 1
ATOM 1017 C C . LEU A 1 126 ? -13.307 -4.311 20.806 1.00 94.88 126 LEU A C 1
ATOM 1019 O O . LEU A 1 126 ? -12.223 -4.343 21.393 1.00 94.88 126 LEU A O 1
ATOM 1023 N N . THR A 1 127 ? -14.379 -3.720 21.324 1.00 95.50 127 THR A N 1
ATOM 1024 C CA . THR A 1 127 ? -14.385 -3.004 22.605 1.00 95.50 127 THR A CA 1
ATOM 1025 C C . THR A 1 127 ? -15.785 -2.958 23.220 1.00 95.50 127 THR A C 1
ATOM 1027 O O . THR A 1 127 ? -16.786 -2.968 22.506 1.00 95.50 127 THR A O 1
ATOM 1030 N N . ASN A 1 128 ? -15.840 -2.866 24.550 1.00 96.00 128 ASN A N 1
ATOM 1031 C CA . ASN A 1 128 ? -17.056 -2.548 25.3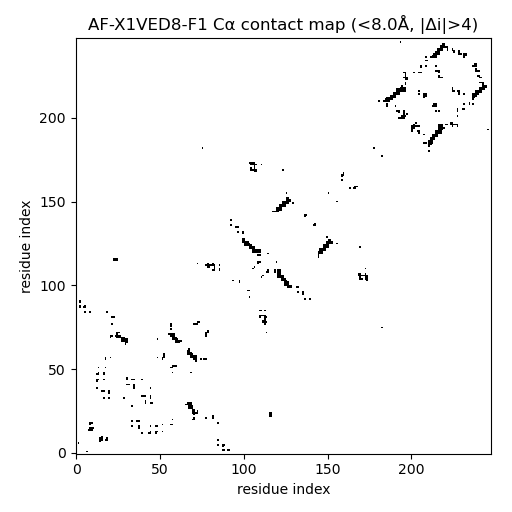04 1.00 96.00 128 ASN A CA 1
ATOM 1032 C C . ASN A 1 128 ? -17.121 -1.058 25.719 1.00 96.00 128 ASN A C 1
ATOM 1034 O O . ASN A 1 128 ? -18.102 -0.637 26.317 1.00 96.00 128 ASN A O 1
ATOM 1038 N N . SER A 1 129 ? -16.100 -0.261 25.388 1.00 96.12 129 SER A N 1
ATOM 1039 C CA . SER A 1 129 ? -15.923 1.155 25.754 1.00 96.12 129 SER A CA 1
ATOM 1040 C C . SER A 1 129 ? -16.062 2.054 24.520 1.00 96.12 129 SER A C 1
ATOM 1042 O O . SER A 1 129 ? -15.145 2.778 24.119 1.00 96.12 129 SER A O 1
ATOM 1044 N N . ALA A 1 130 ? -17.198 1.926 23.828 1.00 96.06 130 ALA A N 1
ATOM 1045 C CA . ALA A 1 130 ? -17.423 2.573 22.535 1.00 96.06 130 ALA A CA 1
ATOM 1046 C C . ALA A 1 130 ? -17.367 4.109 22.622 1.00 96.06 130 ALA A C 1
ATOM 1048 O O . ALA A 1 130 ? -16.844 4.770 21.721 1.00 96.06 130 ALA A O 1
ATOM 1049 N N . GLU A 1 131 ? -17.884 4.679 23.708 1.00 97.00 131 GLU A N 1
ATOM 1050 C CA . GLU A 1 131 ? -17.987 6.123 23.916 1.00 97.00 131 GLU A CA 1
ATOM 1051 C C . GLU A 1 131 ? -16.606 6.763 24.096 1.00 97.00 131 GLU A C 1
ATOM 1053 O O . GLU A 1 131 ? -16.282 7.754 23.431 1.00 97.00 131 GLU A O 1
ATOM 1058 N N . GLU A 1 132 ? -15.743 6.161 24.913 1.00 97.44 132 GLU A N 1
ATOM 1059 C CA . GLU A 1 132 ? -14.373 6.621 25.141 1.00 97.44 132 GLU A CA 1
ATOM 1060 C C . GLU A 1 132 ? -13.535 6.535 23.863 1.00 97.44 132 GLU A C 1
ATOM 1062 O O . GLU A 1 132 ? -12.793 7.469 23.528 1.00 97.44 132 GLU A O 1
ATOM 1067 N N . VAL A 1 133 ? -13.694 5.450 23.095 1.00 96.94 133 VAL A N 1
ATOM 1068 C CA . VAL A 1 133 ? -13.051 5.298 21.783 1.00 96.94 133 VAL A CA 1
ATOM 1069 C C . VAL A 1 133 ? -13.461 6.435 20.848 1.00 96.94 133 VAL A C 1
ATOM 1071 O O . VAL A 1 133 ? -12.594 7.084 20.251 1.00 96.94 133 VAL A O 1
ATOM 1074 N N . GLN A 1 134 ? -14.758 6.742 20.755 1.00 96.44 134 GLN A N 1
ATOM 1075 C CA . GLN A 1 134 ? -15.238 7.843 19.919 1.00 96.44 134 GLN A CA 1
ATOM 1076 C C . GLN A 1 134 ? -14.672 9.198 20.360 1.00 96.44 134 GLN A C 1
ATOM 1078 O O . GLN A 1 134 ? -14.290 10.010 19.512 1.00 96.44 134 GLN A O 1
ATOM 1083 N N . GLN A 1 135 ? -14.568 9.460 21.665 1.00 97.00 135 GLN A N 1
ATOM 1084 C CA . GLN A 1 135 ? -13.984 10.704 22.175 1.00 97.00 135 GLN A CA 1
ATOM 1085 C C . GLN A 1 135 ? -12.501 10.850 21.797 1.00 97.00 135 GLN A C 1
ATOM 1087 O O . GLN A 1 135 ? -12.066 11.940 21.406 1.00 97.00 135 GLN A O 1
ATOM 1092 N N . ILE A 1 136 ? -11.719 9.768 21.869 1.00 96.81 136 ILE A N 1
ATOM 1093 C CA . ILE A 1 136 ? -10.306 9.772 21.461 1.00 96.81 136 ILE A CA 1
ATOM 1094 C C . ILE A 1 136 ? -10.175 9.995 19.952 1.00 96.81 136 ILE A C 1
ATOM 1096 O O . ILE A 1 136 ? -9.341 10.799 19.523 1.00 96.81 136 ILE A O 1
ATOM 1100 N N . VAL A 1 137 ? -11.005 9.325 19.145 1.00 95.94 137 VAL A N 1
ATOM 1101 C CA . VAL A 1 137 ? -10.999 9.466 17.681 1.00 95.94 137 VAL A CA 1
ATOM 1102 C C . VAL A 1 137 ? -11.378 10.886 17.262 1.00 95.94 137 VAL A C 1
ATOM 1104 O O . VAL A 1 137 ? -10.675 11.469 16.437 1.00 95.94 137 VAL A O 1
ATOM 1107 N N . LYS A 1 138 ? -12.389 11.505 17.888 1.00 96.06 138 LYS A N 1
ATOM 1108 C CA . LYS A 1 138 ? -12.776 12.909 17.631 1.00 96.06 138 LYS A CA 1
ATOM 1109 C C . LYS A 1 138 ? -11.624 13.894 17.859 1.00 96.06 138 LYS A C 1
ATOM 1111 O O . LYS A 1 138 ? -11.502 14.873 17.128 1.00 96.06 138 LYS A O 1
ATOM 1116 N N . LYS A 1 139 ? -10.745 13.622 18.830 1.00 95.62 139 LYS A N 1
ATOM 1117 C CA . LYS A 1 139 ? -9.552 14.436 19.138 1.00 95.62 139 LYS A CA 1
ATOM 1118 C C . LYS A 1 139 ? -8.333 14.094 18.263 1.00 95.62 139 LYS A C 1
ATOM 1120 O O . LYS A 1 139 ? -7.284 14.722 18.396 1.00 95.62 139 LYS A O 1
ATOM 1125 N N . SER A 1 140 ? -8.429 13.090 17.392 1.00 93.69 140 SER A N 1
ATOM 1126 C CA . SER A 1 140 ? -7.335 12.654 16.522 1.00 93.69 140 SER A CA 1
ATOM 1127 C C . SER A 1 140 ? -7.138 13.590 15.327 1.00 93.69 140 SER A C 1
ATOM 1129 O O . SER A 1 140 ? -8.088 14.140 14.762 1.00 93.69 140 SER A O 1
ATOM 1131 N N . SER A 1 141 ? -5.894 13.701 14.859 1.00 92.81 141 SER A N 1
ATOM 1132 C CA . SER A 1 141 ? -5.581 14.339 13.573 1.00 92.81 141 SER A CA 1
ATOM 1133 C C . SER A 1 141 ? -6.113 13.547 12.372 1.00 92.81 141 SER A C 1
ATOM 1135 O O . SER A 1 141 ? -6.195 14.088 11.274 1.00 92.81 141 SER A O 1
ATOM 1137 N N . LEU A 1 142 ? -6.488 12.280 12.575 1.00 93.69 142 LEU A N 1
ATOM 1138 C CA . LEU A 1 142 ? -7.022 11.391 11.542 1.00 93.69 142 LEU A CA 1
ATOM 1139 C C . LEU A 1 142 ? -8.556 11.359 11.496 1.00 93.69 142 LEU A C 1
ATOM 1141 O O . LEU A 1 142 ? -9.101 10.660 10.653 1.00 93.69 142 LEU A O 1
ATOM 1145 N N . ARG A 1 143 ? -9.254 12.108 12.364 1.00 94.00 143 ARG A N 1
ATOM 1146 C CA . ARG A 1 143 ? -10.717 12.017 12.540 1.00 94.00 143 ARG A CA 1
ATOM 1147 C C . ARG A 1 143 ? -11.517 12.113 11.232 1.00 94.00 143 ARG A C 1
ATOM 1149 O O . ARG A 1 143 ? -12.483 11.391 11.071 1.00 94.00 143 ARG A O 1
ATOM 1156 N N . ASN A 1 144 ? -11.079 12.955 10.293 1.00 94.06 144 ASN A N 1
ATOM 1157 C CA . ASN A 1 144 ? -11.786 13.191 9.029 1.00 94.06 144 ASN A CA 1
ATOM 1158 C C . ASN A 1 144 ? -11.538 12.100 7.977 1.00 94.06 144 ASN A C 1
ATOM 1160 O O . ASN A 1 144 ? -12.180 12.125 6.940 1.00 94.06 144 ASN A O 1
ATOM 1164 N N . LYS A 1 145 ? -10.566 11.210 8.202 1.00 94.94 145 LYS A N 1
ATOM 1165 C CA . LYS A 1 145 ? -10.258 10.091 7.305 1.00 94.94 145 LYS A CA 1
ATOM 1166 C C . LYS A 1 145 ? -10.679 8.749 7.885 1.00 94.94 145 LYS A C 1
ATOM 1168 O O . LYS A 1 145 ? -10.526 7.748 7.214 1.00 94.94 145 LYS A O 1
ATOM 1173 N N . LEU A 1 146 ? -11.101 8.691 9.145 1.00 96.19 146 LEU A N 1
ATOM 1174 C CA . LEU A 1 146 ? -11.370 7.428 9.824 1.00 96.19 146 LEU A CA 1
ATOM 1175 C C . LEU A 1 146 ? -12.810 6.988 9.596 1.00 96.19 146 LEU A C 1
ATOM 1177 O O . LEU A 1 146 ? -13.732 7.661 10.055 1.00 96.19 146 LEU A O 1
ATOM 1181 N N . GLN A 1 147 ? -12.975 5.821 8.984 1.00 96.25 147 GLN A N 1
ATOM 1182 C CA . GLN A 1 147 ? -14.210 5.053 9.028 1.00 96.25 147 GLN A CA 1
ATOM 1183 C C . GLN A 1 147 ? -14.073 4.000 10.128 1.00 96.25 147 GLN A C 1
ATOM 1185 O O . GLN A 1 147 ? -13.206 3.126 10.088 1.00 96.25 147 GLN A O 1
ATOM 1190 N N . LEU A 1 148 ? -14.886 4.147 11.173 1.00 95.38 148 LEU A N 1
ATOM 1191 C CA . LEU A 1 148 ? -14.752 3.372 12.399 1.00 95.38 148 LEU A CA 1
ATOM 1192 C C . LEU A 1 148 ? -15.891 2.370 12.537 1.00 95.38 148 LEU A C 1
ATOM 1194 O O . LEU A 1 148 ? -17.060 2.752 12.564 1.00 95.38 148 LEU A O 1
ATOM 1198 N N . ILE A 1 149 ? -15.536 1.107 12.733 1.00 95.25 149 ILE A N 1
ATOM 1199 C CA . ILE A 1 149 ? -16.468 0.044 13.092 1.00 95.25 149 ILE A CA 1
ATOM 1200 C C . ILE A 1 149 ? -16.185 -0.344 14.532 1.00 95.25 149 ILE A C 1
ATOM 1202 O O . ILE A 1 149 ? -15.092 -0.798 14.857 1.00 95.25 149 ILE A O 1
ATOM 1206 N N . ILE A 1 150 ? -17.170 -0.160 15.404 1.00 96.00 150 ILE A N 1
ATOM 1207 C CA . ILE A 1 150 ? -17.082 -0.586 16.799 1.00 96.00 150 ILE A CA 1
ATOM 1208 C C . ILE A 1 150 ? -18.018 -1.774 16.997 1.00 96.00 150 ILE A C 1
ATOM 1210 O O . ILE A 1 150 ? -19.208 -1.713 16.662 1.00 96.00 150 ILE A O 1
ATOM 1214 N N . ARG A 1 151 ? -17.474 -2.865 17.533 1.00 95.31 151 ARG A N 1
ATOM 1215 C CA . ARG A 1 151 ? -18.222 -4.072 17.891 1.00 95.31 151 ARG A CA 1
ATOM 1216 C C . ARG A 1 151 ? -17.794 -4.554 19.269 1.00 95.31 151 ARG A C 1
ATOM 1218 O O . ARG A 1 151 ? -16.638 -4.407 19.652 1.00 95.31 151 ARG A O 1
ATOM 1225 N N . THR A 1 152 ? -18.716 -5.171 19.995 1.00 95.56 152 THR A N 1
ATOM 1226 C CA . THR A 1 152 ? -18.351 -6.002 21.143 1.00 95.56 152 THR A CA 1
ATOM 1227 C C . THR A 1 152 ? -17.731 -7.312 20.639 1.00 95.56 152 THR A C 1
ATOM 1229 O O . THR A 1 152 ? -17.943 -7.682 19.478 1.00 95.56 152 THR A O 1
ATOM 1232 N N . PRO A 1 153 ? -16.997 -8.059 21.479 1.00 90.81 153 PRO A N 1
ATOM 1233 C CA . PRO A 1 153 ? -16.446 -9.357 21.081 1.00 90.81 153 PRO A CA 1
ATOM 1234 C C . PRO A 1 153 ? -17.526 -10.341 20.609 1.00 90.81 153 PRO A C 1
ATOM 1236 O O . PRO A 1 153 ? -17.355 -11.019 19.599 1.00 90.81 153 PRO A O 1
ATOM 1239 N N . THR A 1 154 ? -18.679 -10.353 21.284 1.00 92.06 154 THR A N 1
ATOM 1240 C CA . THR A 1 154 ? -19.845 -11.158 20.891 1.00 92.06 154 THR A CA 1
ATOM 1241 C C . THR A 1 154 ? -20.437 -10.695 19.562 1.00 92.06 154 THR A C 1
ATOM 1243 O O . THR A 1 154 ? -20.664 -11.513 18.675 1.00 92.06 154 THR A O 1
ATOM 1246 N N . GLY A 1 155 ? -20.604 -9.383 19.372 1.00 92.56 155 GLY A N 1
ATOM 1247 C CA . GLY A 1 155 ? -21.116 -8.821 18.122 1.00 92.56 155 GLY A CA 1
ATOM 1248 C C . GLY A 1 155 ? -20.192 -9.059 16.924 1.00 92.56 155 GLY A C 1
ATOM 1249 O O . GLY A 1 155 ? -20.667 -9.145 15.795 1.00 92.56 155 GLY A O 1
ATOM 1250 N N . PHE A 1 156 ? -18.882 -9.193 17.152 1.00 92.62 156 PHE A N 1
ATOM 1251 C CA . PHE A 1 156 ? -17.930 -9.564 16.107 1.00 92.62 156 PHE A CA 1
ATOM 1252 C C . PHE A 1 156 ? -18.049 -11.043 15.712 1.00 92.62 156 PHE A C 1
ATOM 1254 O O . PHE A 1 156 ? -18.063 -11.346 14.525 1.00 92.62 156 PHE A O 1
ATOM 1261 N N . ALA A 1 157 ? -18.221 -11.956 16.674 1.00 89.94 157 ALA A N 1
ATOM 1262 C CA . ALA A 1 157 ? -18.460 -13.374 16.380 1.00 89.94 157 ALA A CA 1
ATOM 1263 C C . ALA A 1 157 ? -19.787 -13.604 15.628 1.00 89.94 157 ALA A C 1
ATOM 1265 O O . ALA A 1 157 ? -19.887 -14.467 14.761 1.00 89.94 157 ALA A O 1
ATOM 1266 N N . GLU A 1 158 ? -20.819 -12.806 15.913 1.00 93.50 158 GLU A N 1
ATOM 1267 C CA . GLU A 1 158 ? -22.065 -12.850 15.141 1.00 93.50 158 GLU A CA 1
ATOM 1268 C C . GLU A 1 158 ? -21.899 -12.377 13.692 1.00 93.50 158 GLU A C 1
ATOM 1270 O O . GLU A 1 158 ? -22.637 -12.833 12.814 1.00 93.50 158 GLU A O 1
ATOM 1275 N N . LEU A 1 159 ? -20.953 -11.465 13.435 1.00 92.25 159 LEU A N 1
ATOM 1276 C CA . LEU A 1 159 ? -20.708 -10.924 12.100 1.00 92.25 159 LEU A CA 1
ATOM 1277 C C . LEU A 1 159 ? -20.255 -12.017 11.132 1.00 92.25 159 LEU A C 1
ATOM 1279 O O . LEU A 1 159 ? -20.704 -12.017 9.994 1.00 92.25 159 LEU A O 1
ATOM 1283 N N . GLU A 1 160 ? -19.462 -12.981 11.598 1.00 91.25 160 GLU A N 1
ATOM 1284 C CA . GLU A 1 160 ? -19.021 -14.132 10.801 1.00 91.25 160 GLU A CA 1
ATOM 1285 C C . GLU A 1 160 ? -20.196 -14.884 10.160 1.00 91.25 160 GLU A C 1
ATOM 1287 O O . GLU A 1 160 ? -20.119 -15.313 9.012 1.00 91.25 160 GLU A O 1
ATOM 1292 N N . LYS A 1 161 ? -21.315 -15.002 10.884 1.00 92.00 161 LYS A N 1
ATOM 1293 C CA . LYS A 1 161 ? -22.517 -15.697 10.404 1.00 92.00 161 LYS A CA 1
ATOM 1294 C C . LYS A 1 161 ? -23.413 -14.802 9.554 1.00 92.00 161 LYS A C 1
ATOM 1296 O O . LYS A 1 161 ? -24.014 -15.279 8.597 1.00 92.00 161 LYS A O 1
ATOM 1301 N N . LYS A 1 162 ? -23.555 -13.529 9.938 1.00 94.06 162 LYS A N 1
ATOM 1302 C CA . LYS A 1 162 ? -24.478 -12.576 9.296 1.00 94.06 162 LYS A CA 1
ATOM 1303 C C . LYS A 1 162 ? -23.926 -12.021 7.985 1.00 94.06 162 LYS A C 1
ATOM 1305 O O . LYS A 1 162 ? -24.690 -11.815 7.051 1.00 94.06 162 LYS A O 1
ATOM 1310 N N . ASP A 1 163 ? -22.622 -11.777 7.936 1.00 94.75 163 ASP A N 1
ATOM 1311 C CA . ASP A 1 163 ? -21.917 -11.245 6.775 1.00 94.75 163 ASP A CA 1
ATOM 1312 C C . ASP A 1 163 ? -20.498 -11.845 6.700 1.00 94.75 163 ASP A C 1
ATOM 1314 O O . ASP A 1 163 ? -19.511 -11.217 7.103 1.00 94.75 163 ASP A O 1
ATOM 1318 N N . PRO A 1 164 ? -20.374 -13.090 6.208 1.00 90.44 164 PRO A N 1
ATOM 1319 C CA . PRO A 1 164 ? -19.096 -13.794 6.158 1.00 90.44 164 PRO A CA 1
ATOM 1320 C C . PRO A 1 164 ? -18.087 -13.124 5.219 1.00 90.44 164 PRO A C 1
ATOM 1322 O O . PRO A 1 164 ? -16.880 -13.265 5.417 1.00 90.44 164 PRO A O 1
ATOM 1325 N N . VAL A 1 165 ? -18.553 -12.411 4.187 1.00 88.94 165 VAL A N 1
ATOM 1326 C CA . VAL A 1 165 ? -17.676 -11.719 3.233 1.00 88.94 165 VAL A CA 1
ATOM 1327 C C . VAL A 1 165 ? -17.027 -10.524 3.918 1.00 88.94 165 VAL A C 1
ATOM 1329 O O . VAL A 1 165 ? -15.803 -10.398 3.900 1.00 88.94 165 VAL A O 1
ATOM 1332 N N . PHE A 1 166 ? -17.830 -9.696 4.583 1.00 90.19 166 PHE A N 1
ATOM 1333 C CA . PHE A 1 166 ? -17.322 -8.538 5.302 1.00 90.19 166 PHE A CA 1
ATOM 1334 C C . PHE A 1 166 ? -16.493 -8.925 6.527 1.00 90.19 166 PHE A C 1
ATOM 1336 O O . PHE A 1 166 ? -15.449 -8.326 6.786 1.00 90.19 166 PHE A O 1
ATOM 1343 N N . PHE A 1 167 ? -16.899 -9.975 7.250 1.00 91.19 167 PHE A N 1
ATOM 1344 C CA . PHE A 1 167 ? -16.089 -10.547 8.321 1.00 91.19 167 PHE A CA 1
ATOM 1345 C C . PHE A 1 167 ? -14.702 -10.946 7.811 1.00 91.19 167 PHE A C 1
ATOM 1347 O O . PHE A 1 167 ? -13.708 -10.530 8.398 1.00 91.19 167 PHE A O 1
ATOM 1354 N N . LYS A 1 168 ? -14.622 -11.686 6.694 1.00 87.38 168 LYS A N 1
ATOM 1355 C CA . LYS A 1 168 ? -13.341 -12.077 6.086 1.00 87.38 168 LYS A CA 1
ATOM 1356 C C . LYS A 1 168 ? -12.514 -10.875 5.650 1.00 87.38 168 LYS A C 1
ATOM 1358 O O . LYS A 1 168 ? -11.296 -10.915 5.781 1.00 87.38 168 LYS A O 1
ATOM 1363 N N . GLU A 1 169 ? -13.134 -9.817 5.132 1.00 87.12 169 GLU A N 1
ATOM 1364 C CA . GLU A 1 169 ? -12.406 -8.594 4.783 1.00 87.12 169 GLU A CA 1
ATOM 1365 C C . GLU A 1 169 ? -11.761 -7.948 6.016 1.00 87.12 169 GLU A C 1
ATOM 1367 O O . GLU A 1 169 ? -10.577 -7.603 5.979 1.00 87.12 169 GLU A O 1
ATOM 1372 N N . ILE A 1 170 ? -12.518 -7.815 7.110 1.00 88.38 170 ILE A N 1
ATOM 1373 C CA . ILE A 1 170 ? -11.992 -7.272 8.363 1.00 88.38 170 ILE A CA 1
ATOM 1374 C C . ILE A 1 170 ? -10.914 -8.200 8.917 1.00 88.38 170 ILE A C 1
ATOM 1376 O O . ILE A 1 170 ? -9.829 -7.736 9.249 1.00 88.38 170 ILE A O 1
ATOM 1380 N N . ASP A 1 171 ? -11.181 -9.501 9.004 1.00 84.19 171 ASP A N 1
ATOM 1381 C CA . ASP A 1 171 ? -10.278 -10.453 9.643 1.00 84.19 171 ASP A CA 1
ATOM 1382 C C . ASP A 1 171 ? -8.954 -10.613 8.881 1.00 84.19 171 ASP A C 1
ATOM 1384 O O . ASP A 1 171 ? -7.900 -10.621 9.515 1.00 84.19 171 ASP A O 1
ATOM 1388 N N . ARG A 1 172 ? -8.973 -10.544 7.539 1.00 78.88 172 ARG A N 1
ATOM 1389 C CA . ARG A 1 172 ? -7.755 -10.429 6.709 1.00 78.88 172 ARG A CA 1
ATOM 1390 C C . ARG A 1 172 ? -6.896 -9.220 7.072 1.00 78.88 172 ARG A C 1
ATOM 1392 O O . ARG A 1 172 ? -5.681 -9.288 6.987 1.00 78.88 172 ARG A O 1
ATOM 1399 N N . GLY A 1 173 ? -7.500 -8.108 7.491 1.00 69.38 173 GLY A N 1
ATOM 1400 C CA . GLY A 1 173 ? -6.754 -6.956 8.008 1.00 69.38 173 GLY A CA 1
ATOM 1401 C C . GLY A 1 173 ? -6.096 -7.203 9.375 1.00 69.38 173 GLY A C 1
ATOM 1402 O O . GLY A 1 173 ? -5.196 -6.469 9.788 1.00 69.38 173 GLY A O 1
ATOM 1403 N N . GLY A 1 174 ? -6.565 -8.212 10.115 1.00 57.97 174 GLY A N 1
ATOM 1404 C CA . GLY A 1 174 ? -6.027 -8.636 11.409 1.00 57.97 174 GLY A CA 1
ATOM 1405 C C . GLY A 1 174 ? -4.866 -9.625 11.294 1.00 57.97 174 GLY A C 1
ATOM 1406 O O . GLY A 1 174 ? -4.055 -9.709 12.219 1.00 57.97 174 GLY A O 1
ATOM 1407 N N . GLU A 1 175 ? -4.765 -10.330 10.170 1.00 57.22 175 GLU A N 1
ATOM 1408 C CA . GLU A 1 175 ? -3.623 -11.159 9.792 1.00 57.22 175 GLU A CA 1
ATOM 1409 C C . GLU A 1 175 ? -2.550 -10.255 9.151 1.00 57.22 175 GLU A C 1
ATOM 1411 O O . GLU A 1 175 ? -2.689 -9.759 8.039 1.00 57.22 175 GLU A O 1
ATOM 1416 N N . ASN A 1 176 ? -1.497 -9.921 9.901 1.00 50.81 176 ASN A N 1
ATOM 1417 C CA . ASN A 1 176 ? -0.489 -8.949 9.465 1.00 50.81 176 ASN A CA 1
ATOM 1418 C C . ASN A 1 176 ? 0.589 -9.593 8.567 1.00 50.81 176 ASN A C 1
ATOM 1420 O O . ASN A 1 176 ? 1.092 -10.665 8.896 1.00 50.81 176 ASN A O 1
ATOM 1424 N N . LEU A 1 177 ? 1.021 -8.829 7.547 1.00 48.97 177 LEU A N 1
ATOM 1425 C CA . LEU A 1 177 ? 1.904 -9.161 6.409 1.00 48.97 177 LEU A CA 1
ATOM 1426 C C . LEU A 1 177 ? 1.301 -10.141 5.399 1.00 48.97 177 LEU A C 1
ATOM 1428 O O . LEU A 1 177 ? 0.959 -11.259 5.761 1.00 48.97 177 LEU A O 1
ATOM 1432 N N . MET A 1 178 ? 1.300 -9.729 4.117 1.00 54.19 178 MET A N 1
ATOM 1433 C CA . MET A 1 178 ? 1.154 -10.653 2.986 1.00 54.19 178 MET A CA 1
ATOM 1434 C C . MET A 1 178 ? 1.999 -11.884 3.283 1.00 54.19 178 MET A C 1
ATOM 1436 O O . MET A 1 178 ? 3.228 -11.781 3.403 1.00 54.19 178 MET A O 1
ATOM 1440 N N . SER A 1 179 ? 1.347 -13.031 3.423 1.00 60.97 179 SER A N 1
ATOM 1441 C CA . SER A 1 179 ? 2.058 -14.293 3.499 1.00 60.97 179 SER A CA 1
ATOM 1442 C C . SER A 1 179 ? 2.941 -14.421 2.256 1.00 60.97 179 SER A C 1
ATOM 1444 O O . SER A 1 179 ? 2.639 -13.867 1.196 1.00 60.97 179 SER A O 1
ATOM 1446 N N . VAL A 1 180 ? 4.046 -15.162 2.352 1.00 60.38 180 VAL A N 1
ATOM 1447 C CA . VAL A 1 180 ? 4.884 -15.443 1.171 1.00 60.38 180 VAL A CA 1
ATOM 1448 C C . VAL A 1 180 ? 4.021 -16.010 0.038 1.00 60.38 180 VAL A C 1
ATOM 1450 O O . VAL A 1 180 ? 4.224 -15.666 -1.117 1.00 60.38 180 VAL A O 1
ATOM 1453 N N . LYS A 1 181 ? 2.992 -16.794 0.375 1.00 64.38 181 LYS A N 1
ATOM 1454 C CA . LYS A 1 181 ? 2.022 -17.314 -0.586 1.00 64.38 181 LYS A CA 1
A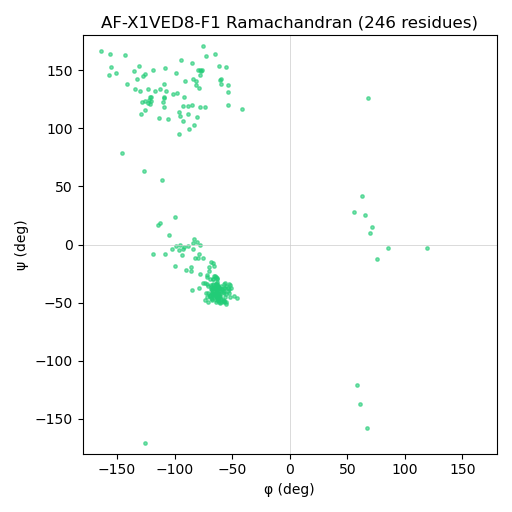TOM 1455 C C . LYS A 1 181 ? 1.225 -16.204 -1.285 1.00 64.38 181 LYS A C 1
ATOM 1457 O O . LYS A 1 181 ? 1.159 -16.210 -2.501 1.00 64.38 181 LYS A O 1
ATOM 1462 N N . GLU A 1 182 ? 0.689 -15.230 -0.550 1.00 67.06 182 GLU A N 1
ATOM 1463 C CA . GLU A 1 182 ? -0.027 -14.075 -1.129 1.00 67.06 182 GLU A CA 1
ATOM 1464 C C . GLU A 1 182 ? 0.891 -13.149 -1.933 1.00 67.06 182 GLU A C 1
ATOM 1466 O O . GLU A 1 182 ? 0.462 -12.507 -2.885 1.00 67.06 182 GLU A O 1
ATOM 1471 N N . MET A 1 183 ? 2.169 -13.077 -1.564 1.00 65.06 183 MET A N 1
ATOM 1472 C CA . MET A 1 183 ? 3.174 -12.294 -2.280 1.00 65.06 183 MET A CA 1
ATOM 1473 C C . MET A 1 183 ? 3.410 -12.796 -3.709 1.00 65.06 183 MET A C 1
ATOM 1475 O O . MET A 1 183 ? 3.782 -12.011 -4.583 1.00 65.06 183 MET A O 1
ATOM 1479 N N . PHE A 1 184 ? 3.205 -14.096 -3.915 1.00 78.62 184 PHE A N 1
ATOM 1480 C CA . PHE A 1 184 ? 3.360 -14.786 -5.188 1.00 78.62 184 PHE A CA 1
ATOM 1481 C C . PHE A 1 184 ? 2.027 -15.327 -5.715 1.00 78.62 184 PHE A C 1
ATOM 1483 O O . PHE A 1 184 ? 2.050 -16.170 -6.600 1.00 78.62 184 PHE A O 1
ATOM 1490 N N . ASP A 1 185 ? 0.885 -14.863 -5.202 1.00 83.62 185 ASP A N 1
ATOM 1491 C CA . ASP A 1 185 ? -0.418 -15.238 -5.748 1.00 83.62 185 ASP A CA 1
ATOM 1492 C C . ASP A 1 185 ? -0.636 -14.514 -7.083 1.00 83.62 185 ASP A C 1
ATOM 1494 O O . ASP A 1 185 ? -0.640 -13.284 -7.160 1.00 83.62 185 ASP A O 1
ATOM 1498 N N . LEU A 1 186 ? -0.778 -15.302 -8.142 1.00 89.94 186 LEU A N 1
ATOM 1499 C CA . LEU A 1 186 ? -1.032 -14.879 -9.514 1.00 89.94 186 LEU A CA 1
ATOM 1500 C C . LEU A 1 186 ? -2.428 -15.310 -9.981 1.00 89.94 186 LEU A C 1
ATOM 1502 O O . LEU A 1 186 ? -2.690 -15.358 -11.181 1.00 89.94 186 LEU A O 1
ATOM 1506 N N . SER A 1 187 ? -3.330 -15.639 -9.052 1.00 89.38 187 SER A N 1
ATOM 1507 C CA . SER A 1 187 ? -4.707 -16.017 -9.371 1.00 89.38 187 SER A CA 1
ATOM 1508 C C . SER A 1 187 ? -5.398 -14.962 -10.242 1.00 89.38 187 SER A C 1
ATOM 1510 O O . SER A 1 187 ? -5.565 -13.812 -9.839 1.00 89.38 187 SER A O 1
ATOM 1512 N N . GLY A 1 188 ? -5.836 -15.373 -11.435 1.00 84.88 188 GLY A N 1
ATOM 1513 C CA . GLY A 1 188 ? -6.512 -14.509 -12.413 1.00 84.88 188 GLY A CA 1
ATOM 1514 C C . GLY A 1 188 ? -5.576 -13.724 -13.339 1.00 84.88 188 GLY A C 1
ATOM 1515 O O . GLY A 1 188 ? -6.055 -13.046 -14.250 1.00 84.88 188 GLY A O 1
ATOM 1516 N N . GLU A 1 189 ? -4.262 -13.831 -13.147 1.00 92.25 189 GLU A N 1
ATOM 1517 C CA . GLU A 1 189 ? -3.264 -13.275 -14.058 1.00 92.25 189 GLU A CA 1
ATOM 1518 C C . GLU A 1 189 ? -2.966 -14.244 -15.210 1.00 92.25 189 GLU A C 1
ATOM 1520 O O . GLU A 1 189 ? -3.147 -15.458 -15.105 1.00 92.25 189 GLU A O 1
ATOM 1525 N N . LYS A 1 190 ? -2.475 -13.701 -16.328 1.00 95.81 190 LYS A N 1
ATOM 1526 C CA . LYS A 1 190 ? -2.061 -14.483 -17.502 1.00 95.81 190 LYS A CA 1
ATOM 1527 C C . LYS A 1 190 ? -0.573 -14.300 -17.757 1.00 95.81 190 LYS A C 1
ATOM 1529 O O . LYS A 1 190 ? -0.092 -13.169 -17.820 1.00 95.81 190 LYS A O 1
ATOM 1534 N N . ALA A 1 191 ? 0.145 -15.396 -17.964 1.00 96.56 191 ALA A N 1
ATOM 1535 C CA . ALA A 1 191 ? 1.576 -15.395 -18.236 1.00 96.56 191 ALA A CA 1
ATOM 1536 C C . ALA A 1 191 ? 1.902 -16.004 -19.604 1.00 96.56 191 ALA A C 1
ATOM 1538 O O . ALA A 1 191 ? 1.215 -16.893 -20.097 1.00 96.56 191 ALA A O 1
ATOM 1539 N N . ILE A 1 192 ? 2.991 -15.536 -20.212 1.00 97.75 192 ILE A N 1
ATOM 1540 C CA . ILE A 1 192 ? 3.579 -16.125 -21.418 1.00 97.75 192 ILE A CA 1
ATOM 1541 C C . ILE A 1 192 ? 5.012 -16.508 -21.072 1.00 97.75 192 ILE A C 1
ATOM 1543 O O . ILE A 1 192 ? 5.776 -15.659 -20.608 1.00 97.75 192 ILE A O 1
ATOM 1547 N N . VAL A 1 193 ? 5.386 -17.762 -21.319 1.00 97.69 193 VAL A N 1
ATOM 1548 C CA . VAL A 1 193 ? 6.751 -18.245 -21.084 1.00 97.69 193 VAL A CA 1
ATOM 1549 C C . VAL A 1 193 ? 7.337 -18.756 -22.393 1.00 97.69 193 VAL A C 1
ATOM 1551 O O . VAL A 1 193 ? 6.752 -19.614 -23.047 1.00 97.69 193 VAL A O 1
ATOM 1554 N N . THR A 1 194 ? 8.485 -18.207 -22.790 1.00 96.38 194 THR A N 1
ATOM 1555 C CA . THR A 1 194 ? 9.206 -18.574 -24.017 1.00 96.38 194 THR A CA 1
ATOM 1556 C C . THR A 1 194 ? 10.339 -19.551 -23.710 1.00 96.38 194 THR A C 1
ATOM 1558 O O . THR A 1 194 ? 10.921 -19.515 -22.625 1.00 96.38 194 THR A O 1
ATOM 1561 N N . GLY A 1 195 ? 10.644 -20.456 -24.647 1.00 96.38 195 GLY A N 1
ATOM 1562 C CA . GLY A 1 195 ? 11.567 -21.567 -24.380 1.00 96.38 195 GLY A CA 1
ATOM 1563 C C . GLY A 1 195 ? 11.008 -22.547 -23.340 1.00 96.38 195 GLY A C 1
ATOM 1564 O O . GLY A 1 195 ? 11.767 -23.167 -22.594 1.00 96.38 195 GLY A O 1
ATOM 1565 N N . ALA A 1 196 ? 9.679 -22.609 -23.22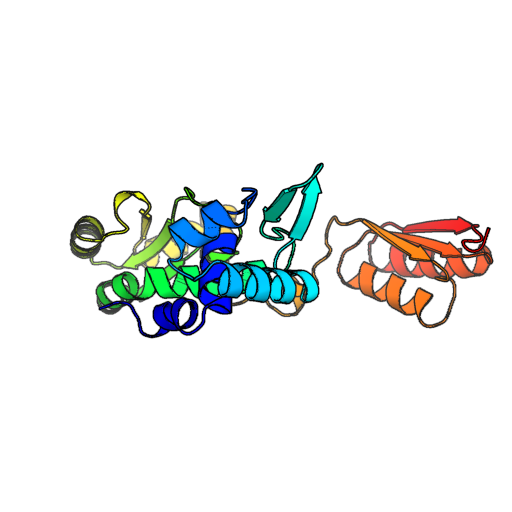2 1.00 97.62 196 ALA A N 1
ATOM 1566 C CA . ALA A 1 196 ? 8.989 -23.243 -22.106 1.00 97.62 196 ALA A CA 1
ATOM 1567 C C . ALA A 1 196 ? 8.811 -24.757 -22.256 1.00 97.62 196 ALA A C 1
ATOM 1569 O O . ALA A 1 196 ? 8.250 -25.389 -21.370 1.00 97.62 196 ALA A O 1
ATOM 1570 N N . ALA A 1 197 ? 9.301 -25.359 -23.342 1.00 96.62 197 ALA A N 1
ATOM 1571 C CA . ALA A 1 197 ? 9.155 -26.795 -23.565 1.00 96.62 197 ALA A CA 1
ATOM 1572 C C . ALA A 1 197 ? 10.140 -27.665 -22.762 1.00 96.62 197 ALA A C 1
ATOM 1574 O O . ALA A 1 197 ? 10.056 -28.893 -22.836 1.00 96.62 197 ALA A O 1
ATOM 1575 N N . ARG A 1 198 ? 11.126 -27.057 -22.079 1.00 95.69 198 ARG A N 1
ATOM 1576 C CA . ARG A 1 198 ? 12.127 -27.766 -21.262 1.00 95.69 198 ARG A CA 1
ATOM 1577 C C . ARG A 1 198 ? 12.876 -26.855 -20.291 1.00 95.69 198 ARG A C 1
ATOM 1579 O O . ARG A 1 198 ? 12.923 -25.635 -20.453 1.00 95.69 198 ARG A O 1
ATOM 1586 N N . GLY A 1 199 ? 13.580 -27.477 -19.348 1.00 95.81 199 GLY A N 1
ATOM 1587 C CA . GLY A 1 199 ? 14.579 -26.815 -18.506 1.00 95.81 199 GLY A CA 1
ATOM 1588 C C . GLY A 1 199 ? 13.972 -25.695 -17.662 1.00 95.81 199 GLY A C 1
ATOM 1589 O O . GLY A 1 199 ? 12.890 -25.851 -17.107 1.00 95.81 199 GLY A O 1
ATOM 1590 N N . LEU A 1 200 ? 14.658 -24.553 -17.566 1.00 95.50 200 LEU A N 1
ATOM 1591 C CA . LEU A 1 200 ? 14.185 -23.429 -16.748 1.00 95.50 200 LEU A CA 1
ATOM 1592 C C . LEU A 1 200 ? 12.862 -22.837 -17.246 1.00 95.50 200 LEU A C 1
ATOM 1594 O O . LEU A 1 200 ? 12.062 -22.412 -16.421 1.00 95.50 200 LEU A O 1
ATOM 1598 N N . GLY A 1 201 ? 12.618 -22.816 -18.560 1.00 96.81 201 GLY A N 1
ATOM 1599 C CA . GLY A 1 201 ? 11.367 -22.292 -19.110 1.00 96.81 201 GLY A CA 1
ATOM 1600 C C . GLY A 1 201 ? 10.165 -23.136 -18.689 1.00 96.81 201 GLY A C 1
ATOM 1601 O O . GLY A 1 201 ? 9.160 -22.590 -18.247 1.00 96.81 201 GLY A O 1
ATOM 1602 N N . GLU A 1 202 ? 10.298 -24.462 -18.745 1.00 97.88 202 GLU A N 1
ATOM 1603 C CA . GLU A 1 202 ? 9.275 -25.394 -18.251 1.00 97.88 202 GLU A CA 1
ATOM 1604 C C . GLU A 1 202 ? 9.013 -25.193 -16.755 1.00 97.88 202 GLU A C 1
ATOM 1606 O O . GLU A 1 202 ? 7.869 -25.006 -16.347 1.00 97.88 202 GLU A O 1
ATOM 1611 N N . GLN A 1 203 ? 10.070 -25.160 -15.937 1.00 97.81 203 GLN A N 1
ATOM 1612 C CA . GLN A 1 203 ? 9.924 -24.969 -14.491 1.00 97.81 203 GLN A CA 1
ATOM 1613 C C . GLN A 1 203 ? 9.280 -23.621 -14.150 1.00 97.81 203 GLN A C 1
ATOM 1615 O O . GLN A 1 203 ? 8.465 -23.540 -13.237 1.00 97.81 203 GLN A O 1
ATOM 1620 N N . MET A 1 204 ? 9.597 -22.566 -14.905 1.00 97.00 204 MET A N 1
ATOM 1621 C CA . MET A 1 204 ? 8.978 -21.256 -14.721 1.00 97.00 204 MET A CA 1
ATOM 1622 C C . MET A 1 204 ? 7.489 -21.281 -15.089 1.00 97.00 204 MET A C 1
ATOM 1624 O O . MET A 1 204 ? 6.681 -20.708 -14.367 1.00 97.00 204 MET A O 1
ATOM 1628 N N . ALA A 1 205 ? 7.115 -21.952 -16.184 1.00 97.88 205 ALA A N 1
ATOM 1629 C CA . ALA A 1 205 ? 5.719 -22.092 -16.593 1.00 97.88 205 ALA A CA 1
ATOM 1630 C C . ALA A 1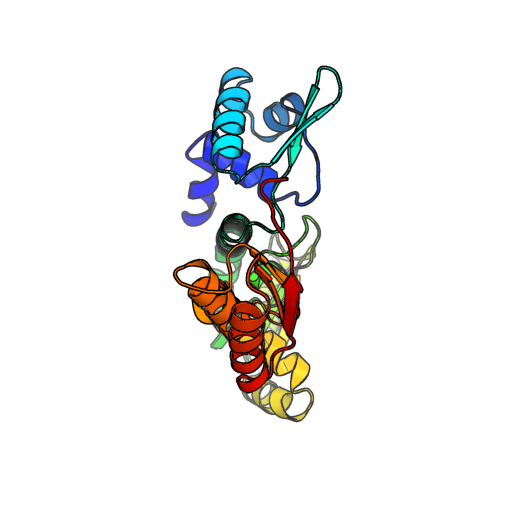 205 ? 4.889 -22.835 -15.537 1.00 97.88 205 ALA A C 1
ATOM 1632 O O . ALA A 1 205 ? 3.811 -22.368 -15.173 1.00 97.88 205 ALA A O 1
ATOM 1633 N N . LEU A 1 206 ? 5.425 -23.931 -14.992 1.00 97.38 206 LEU A N 1
ATOM 1634 C CA . LEU A 1 206 ? 4.784 -24.686 -13.915 1.00 97.38 206 LEU A CA 1
ATOM 1635 C C . LEU A 1 206 ? 4.666 -23.855 -12.632 1.00 97.38 206 LEU A C 1
ATOM 1637 O O . LEU A 1 206 ? 3.578 -23.751 -12.080 1.00 97.38 206 LEU A O 1
ATOM 1641 N N . ALA A 1 207 ? 5.740 -23.187 -12.203 1.00 95.25 207 ALA A N 1
ATOM 1642 C CA . ALA A 1 207 ? 5.724 -22.368 -10.990 1.00 95.25 207 ALA A CA 1
ATOM 1643 C C . ALA A 1 207 ? 4.730 -21.194 -11.075 1.00 95.25 207 ALA A C 1
ATOM 1645 O O . ALA A 1 207 ? 4.067 -20.869 -10.092 1.00 95.25 207 ALA A O 1
ATOM 1646 N N . LEU A 1 208 ? 4.601 -20.555 -12.244 1.00 96.19 208 LEU A N 1
ATOM 1647 C CA . LEU A 1 208 ? 3.615 -19.489 -12.462 1.00 96.19 208 LEU A CA 1
ATOM 1648 C C . LEU A 1 208 ? 2.177 -20.024 -12.413 1.00 96.19 208 LEU A C 1
ATOM 1650 O O . LEU A 1 208 ? 1.299 -19.355 -11.870 1.00 96.19 208 LEU A O 1
ATOM 1654 N N . ALA A 1 209 ? 1.945 -21.229 -12.933 1.00 96.62 209 ALA A N 1
ATOM 1655 C CA . ALA A 1 209 ? 0.647 -21.883 -12.846 1.00 96.62 209 ALA A CA 1
ATOM 1656 C C . ALA A 1 209 ? 0.298 -22.308 -11.409 1.00 96.62 209 ALA A C 1
ATOM 1658 O O . ALA A 1 209 ? -0.810 -22.048 -10.942 1.00 96.62 209 ALA A O 1
ATOM 1659 N N . GLU A 1 210 ? 1.251 -22.876 -10.665 1.00 93.94 210 GLU A N 1
ATOM 1660 C CA . GLU A 1 210 ? 1.095 -23.201 -9.238 1.00 93.94 210 GLU A CA 1
ATOM 1661 C C . GLU A 1 210 ? 0.799 -21.957 -8.390 1.00 93.94 210 GLU A C 1
ATOM 1663 O O . GLU A 1 210 ? 0.009 -22.007 -7.445 1.00 93.94 210 GLU A O 1
ATOM 1668 N N . ALA A 1 211 ? 1.399 -20.825 -8.759 1.00 92.19 211 ALA A N 1
ATOM 1669 C CA . ALA A 1 211 ? 1.116 -19.517 -8.185 1.00 92.19 211 ALA A CA 1
ATOM 1670 C C . ALA A 1 211 ? -0.289 -18.987 -8.526 1.00 92.19 211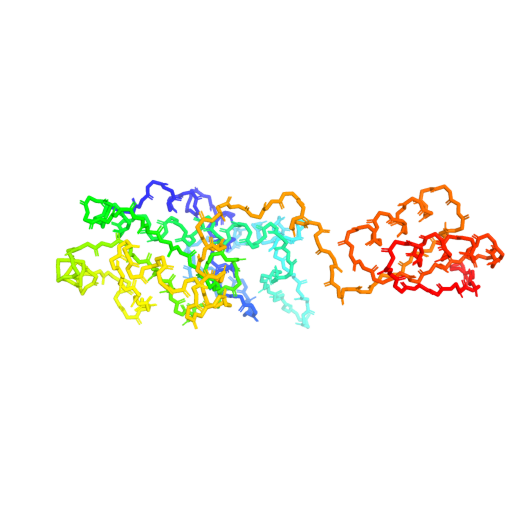 ALA A C 1
ATOM 1672 O O . ALA A 1 211 ? -0.755 -18.069 -7.860 1.00 92.19 211 ALA A O 1
ATOM 1673 N N . GLY A 1 212 ? -0.987 -19.554 -9.514 1.00 92.94 212 GLY A N 1
ATOM 1674 C CA . GLY A 1 212 ? -2.378 -19.228 -9.835 1.00 92.94 212 GLY A CA 1
ATOM 1675 C C . GLY A 1 212 ? -2.625 -18.663 -11.236 1.00 92.94 212 GLY A C 1
ATOM 1676 O O . GLY A 1 212 ? -3.785 -18.424 -11.574 1.00 92.94 212 GLY A O 1
ATOM 1677 N N . ALA A 1 213 ? -1.581 -18.449 -12.041 1.00 96.88 213 ALA A N 1
ATOM 1678 C CA . ALA A 1 213 ? -1.720 -17.863 -13.373 1.00 96.88 213 ALA A CA 1
ATOM 1679 C C . ALA A 1 213 ? -2.218 -18.877 -14.414 1.00 96.88 213 ALA A C 1
ATOM 1681 O O . ALA A 1 213 ? -1.858 -20.053 -14.370 1.00 96.88 213 ALA A O 1
ATOM 1682 N N . ASP A 1 214 ? -2.938 -18.392 -15.424 1.00 98.38 214 ASP A N 1
ATOM 1683 C CA . ASP A 1 214 ? -3.095 -19.121 -16.687 1.00 98.38 214 ASP A CA 1
ATOM 1684 C C . ASP A 1 214 ? -1.851 -18.883 -17.553 1.00 98.38 214 ASP A C 1
ATOM 1686 O O . ASP A 1 214 ? -1.357 -17.754 -17.645 1.00 98.38 214 ASP A O 1
ATOM 1690 N N . VAL A 1 215 ? -1.316 -19.920 -18.202 1.00 98.44 215 VAL A N 1
ATOM 1691 C CA . VAL A 1 215 ? 0.023 -19.836 -18.815 1.00 98.44 215 VAL A CA 1
ATOM 1692 C C . VAL A 1 215 ? 0.024 -20.268 -20.278 1.00 98.44 215 VAL A C 1
ATOM 1694 O O . VAL A 1 215 ? -0.285 -21.411 -20.608 1.00 98.44 215 VAL A O 1
ATOM 1697 N N . ALA A 1 216 ? 0.461 -19.384 -21.175 1.00 98.50 216 ALA A N 1
ATOM 1698 C CA . ALA A 1 216 ? 0.809 -19.737 -22.547 1.00 98.50 216 ALA A CA 1
ATOM 1699 C C . ALA A 1 216 ? 2.262 -20.239 -22.622 1.00 98.50 216 ALA A C 1
ATOM 1701 O O . ALA A 1 216 ? 3.208 -19.510 -22.306 1.00 98.50 216 ALA A O 1
ATOM 1702 N N . VAL A 1 217 ? 2.436 -21.478 -23.075 1.00 98.44 217 VAL A N 1
ATOM 1703 C CA . VAL A 1 217 ? 3.727 -22.156 -23.231 1.00 98.44 217 VAL A CA 1
ATOM 1704 C C . VAL A 1 217 ? 4.198 -21.977 -24.673 1.00 98.44 217 VAL A C 1
ATOM 1706 O O . VAL A 1 217 ? 3.614 -22.533 -25.603 1.00 98.44 217 VAL A O 1
ATOM 1709 N N . VAL A 1 218 ? 5.252 -21.184 -24.871 1.00 98.19 218 VAL A N 1
ATOM 1710 C CA . VAL A 1 218 ? 5.771 -20.819 -26.195 1.00 98.19 218 VAL A CA 1
ATOM 1711 C C . VAL A 1 218 ? 7.123 -21.481 -26.441 1.00 98.19 218 VAL A C 1
ATOM 1713 O O . VAL A 1 218 ? 8.080 -21.257 -25.695 1.00 98.19 218 VAL A O 1
ATOM 1716 N N . ASP A 1 219 ? 7.235 -22.265 -27.510 1.00 98.12 219 ASP A N 1
ATOM 1717 C CA . ASP A 1 219 ? 8.495 -22.906 -27.900 1.00 98.12 219 ASP A CA 1
ATOM 1718 C C . ASP A 1 219 ? 8.527 -23.235 -29.401 1.00 98.12 219 ASP A C 1
ATOM 1720 O O . ASP A 1 219 ? 7.495 -23.286 -30.068 1.00 98.12 219 ASP A O 1
ATOM 1724 N N . VAL A 1 220 ? 9.712 -23.506 -29.945 1.00 96.69 220 VAL A N 1
ATOM 1725 C CA . VAL A 1 220 ? 9.860 -24.028 -31.311 1.00 96.69 220 VAL A CA 1
ATOM 1726 C C . VAL A 1 220 ? 9.412 -25.491 -31.407 1.00 96.69 220 VAL A C 1
ATOM 1728 O O . VAL A 1 220 ? 8.980 -25.938 -32.475 1.00 96.69 220 VAL A O 1
ATOM 1731 N N . ASN A 1 221 ? 9.490 -26.231 -30.295 1.00 97.12 221 ASN A N 1
ATOM 1732 C CA . ASN A 1 221 ? 9.032 -27.609 -30.174 1.00 97.12 221 ASN A CA 1
ATOM 1733 C C . ASN A 1 221 ? 7.610 -27.664 -29.590 1.00 97.12 221 ASN A C 1
ATOM 1735 O O . ASN A 1 221 ? 7.421 -27.660 -28.373 1.00 97.12 221 ASN A O 1
ATOM 1739 N N . ILE A 1 222 ? 6.611 -27.738 -30.475 1.00 97.19 222 ILE A N 1
ATOM 1740 C CA . ILE A 1 222 ? 5.190 -27.717 -30.098 1.00 97.19 222 ILE A CA 1
ATOM 1741 C C . ILE A 1 222 ? 4.751 -28.953 -29.307 1.00 97.19 222 ILE A C 1
ATOM 1743 O O . ILE A 1 222 ? 3.930 -28.834 -28.400 1.00 97.19 222 ILE A O 1
ATOM 1747 N N . ASP A 1 223 ? 5.319 -30.123 -29.598 1.00 97.00 223 ASP A N 1
ATOM 1748 C CA . ASP A 1 223 ? 4.949 -31.368 -28.919 1.00 97.00 223 ASP A CA 1
ATOM 1749 C C . ASP A 1 223 ? 5.426 -31.337 -27.466 1.00 97.00 223 ASP A C 1
ATOM 1751 O O . ASP A 1 223 ? 4.681 -31.646 -26.538 1.00 97.00 22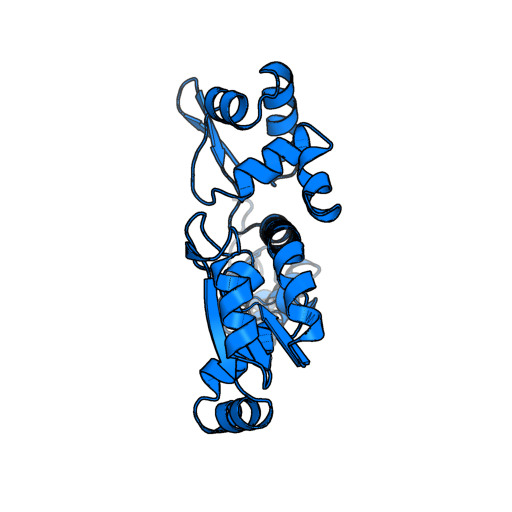3 ASP A O 1
ATOM 1755 N N . ALA A 1 224 ? 6.665 -30.888 -27.250 1.00 96.56 224 ALA A N 1
ATOM 1756 C CA . ALA A 1 224 ? 7.205 -30.727 -25.910 1.00 96.56 224 ALA A CA 1
ATOM 1757 C C . ALA A 1 224 ? 6.504 -29.593 -25.138 1.00 96.56 224 ALA A C 1
ATOM 1759 O O . ALA A 1 224 ? 6.236 -29.769 -23.953 1.00 96.56 224 ALA A O 1
ATOM 1760 N N . ALA A 1 225 ? 6.132 -28.491 -25.801 1.00 97.69 225 ALA A N 1
ATOM 1761 C CA . ALA A 1 225 ? 5.312 -27.440 -25.195 1.00 97.69 225 ALA A CA 1
ATOM 1762 C C . ALA A 1 225 ? 3.931 -27.964 -24.764 1.00 97.69 225 ALA A C 1
ATOM 1764 O O . ALA A 1 225 ? 3.486 -27.676 -23.657 1.00 97.69 225 ALA A O 1
ATOM 1765 N N . SER A 1 226 ? 3.284 -28.788 -25.594 1.00 98.00 226 SER A N 1
ATOM 1766 C CA . SER A 1 226 ? 1.961 -29.357 -25.297 1.00 98.00 226 SER A CA 1
ATOM 1767 C C . SER A 1 226 ? 1.973 -30.204 -24.021 1.00 98.00 226 SER A C 1
ATOM 1769 O O . SER A 1 226 ? 1.089 -30.044 -23.182 1.00 98.00 226 SER A O 1
ATOM 1771 N N . ARG A 1 227 ? 3.033 -30.993 -23.784 1.00 97.81 227 ARG A N 1
ATOM 1772 C CA . ARG A 1 227 ? 3.181 -31.749 -22.524 1.00 97.81 227 ARG A CA 1
ATOM 1773 C C . ARG A 1 227 ? 3.174 -30.852 -21.285 1.00 97.81 227 ARG A C 1
ATOM 1775 O O . ARG A 1 227 ? 2.560 -31.194 -20.281 1.00 97.81 227 ARG A O 1
ATOM 1782 N N . VAL A 1 228 ? 3.839 -29.698 -21.358 1.00 98.06 228 VAL A N 1
ATOM 1783 C CA . VAL A 1 228 ? 3.865 -28.734 -20.248 1.00 98.06 228 VAL A CA 1
ATOM 1784 C C . VAL A 1 228 ? 2.477 -28.128 -20.037 1.00 98.06 228 VAL A C 1
ATOM 1786 O O . VAL A 1 228 ? 2.042 -27.999 -18.896 1.00 98.06 228 VAL A O 1
ATOM 1789 N N . THR A 1 229 ? 1.738 -27.832 -21.113 1.00 98.19 229 THR A N 1
ATOM 1790 C CA . THR A 1 229 ? 0.351 -27.350 -20.987 1.00 98.19 229 THR A CA 1
ATOM 1791 C C . THR A 1 229 ? -0.572 -28.371 -20.336 1.00 98.19 229 THR A C 1
ATOM 1793 O O . THR A 1 229 ? -1.421 -27.993 -19.536 1.00 98.19 229 THR A O 1
ATOM 1796 N N . ASP A 1 230 ? -0.384 -29.663 -20.613 1.00 98.00 230 ASP A N 1
ATOM 1797 C CA . ASP A 1 230 ? -1.186 -30.721 -19.996 1.00 98.00 230 ASP A CA 1
ATOM 1798 C C . ASP A 1 230 ? -0.899 -30.831 -18.494 1.00 98.00 230 ASP A C 1
ATOM 1800 O O . ASP A 1 230 ? -1.826 -30.974 -17.698 1.00 98.00 230 ASP A O 1
ATOM 1804 N N . HIS A 1 231 ? 0.362 -30.674 -18.076 1.00 97.06 231 HIS A N 1
ATOM 1805 C CA . HIS A 1 231 ? 0.706 -30.583 -16.654 1.00 97.06 231 HIS A CA 1
ATOM 1806 C C . HIS A 1 231 ? 0.036 -29.385 -15.970 1.00 97.06 231 HIS A C 1
ATOM 1808 O O . HIS A 1 231 ? -0.496 -29.534 -14.873 1.00 97.06 231 HIS A O 1
ATOM 1814 N N . ILE A 1 232 ? 0.023 -28.218 -16.620 1.00 98.12 232 ILE A N 1
ATOM 1815 C CA . ILE A 1 232 ? -0.628 -27.012 -16.091 1.00 98.12 232 ILE A CA 1
ATOM 1816 C C . ILE A 1 232 ? -2.145 -27.219 -15.963 1.00 98.12 232 ILE A C 1
ATOM 1818 O O . ILE A 1 232 ? -2.731 -26.897 -14.932 1.00 98.12 232 ILE A O 1
ATOM 1822 N N . ARG A 1 233 ? -2.786 -27.837 -16.960 1.00 97.50 233 ARG A N 1
ATOM 1823 C CA . ARG A 1 233 ? -4.221 -28.164 -16.898 1.00 97.50 233 ARG A CA 1
ATOM 1824 C C . ARG A 1 233 ? -4.554 -29.156 -15.789 1.00 97.50 233 ARG A C 1
ATOM 1826 O O . ARG A 1 233 ? -5.597 -29.028 -15.156 1.00 97.50 233 ARG A O 1
ATOM 1833 N N . ASN A 1 234 ? -3.661 -30.103 -15.503 1.00 96.81 234 ASN A N 1
ATOM 1834 C CA . ASN A 1 234 ? -3.847 -31.072 -14.419 1.00 96.81 234 ASN A CA 1
ATOM 1835 C C . ASN A 1 234 ? -3.854 -30.438 -13.017 1.00 96.81 234 ASN A C 1
ATOM 1837 O O . ASN A 1 234 ? -4.354 -31.067 -12.086 1.00 96.81 234 ASN A O 1
ATOM 1841 N N . ILE A 1 235 ? -3.334 -29.216 -12.854 1.00 94.25 235 ILE A N 1
ATOM 1842 C CA . ILE A 1 235 ? -3.409 -28.452 -11.596 1.00 94.25 235 ILE A CA 1
ATOM 1843 C C . ILE A 1 235 ? -4.532 -27.399 -11.603 1.00 94.25 235 ILE A C 1
ATOM 1845 O O . ILE A 1 235 ? -4.475 -26.435 -10.842 1.00 94.25 235 ILE A O 1
ATOM 1849 N N . ASP A 1 236 ? -5.559 -27.601 -12.438 1.00 94.00 236 ASP A N 1
ATOM 1850 C CA . ASP A 1 236 ? -6.759 -26.755 -12.551 1.00 94.00 236 ASP A CA 1
ATOM 1851 C C . ASP A 1 236 ? -6.458 -25.310 -13.002 1.00 94.00 236 ASP A C 1
ATOM 1853 O O . ASP A 1 236 ? -6.996 -24.327 -12.484 1.00 94.00 236 ASP A O 1
ATOM 1857 N N . ARG A 1 237 ? -5.547 -25.174 -13.976 1.00 96.50 237 ARG A N 1
ATOM 1858 C CA . ARG A 1 237 ? -5.177 -23.895 -14.608 1.00 96.50 237 ARG A CA 1
ATOM 1859 C C . ARG A 1 237 ? -5.309 -23.946 -16.121 1.00 96.50 237 ARG A C 1
ATOM 1861 O O . ARG A 1 237 ? -5.056 -24.983 -16.732 1.00 96.50 237 ARG A O 1
ATOM 1868 N N . ASP A 1 238 ? -5.678 -22.826 -16.743 1.00 97.62 238 ASP A N 1
ATOM 1869 C CA . ASP A 1 238 ? -5.771 -22.775 -18.199 1.00 97.62 238 ASP A CA 1
ATOM 1870 C C . ASP A 1 238 ? -4.378 -22.637 -18.827 1.00 97.62 238 ASP A C 1
ATOM 1872 O O . ASP A 1 238 ? -3.458 -22.010 -18.287 1.00 97.62 238 ASP A O 1
ATOM 1876 N N . SER A 1 239 ? -4.200 -23.255 -19.991 1.00 98.38 239 SER A N 1
ATOM 1877 C CA . SER A 1 239 ? -2.928 -23.229 -20.699 1.00 98.38 239 SER A CA 1
ATOM 1878 C C . SER A 1 239 ? -3.089 -23.499 -22.185 1.00 98.38 239 SER A C 1
ATOM 1880 O O . SER A 1 239 ? -3.919 -24.307 -22.605 1.00 98.38 239 SER A O 1
ATOM 1882 N N . ILE A 1 240 ? -2.251 -22.847 -22.992 1.00 98.12 240 ILE A N 1
ATOM 1883 C CA . ILE A 1 240 ? -2.182 -23.031 -24.446 1.00 98.12 240 ILE A CA 1
ATOM 1884 C C . ILE A 1 240 ? -0.733 -23.193 -24.899 1.00 98.12 240 ILE A C 1
ATOM 1886 O O . ILE A 1 240 ? 0.164 -22.532 -24.376 1.00 98.12 240 ILE A O 1
ATOM 1890 N N . ALA A 1 241 ? -0.502 -24.059 -25.885 1.00 98.06 241 ALA A N 1
ATOM 1891 C CA . ALA A 1 241 ? 0.813 -24.262 -26.483 1.00 98.06 241 ALA A CA 1
ATOM 1892 C C . ALA A 1 241 ? 0.904 -23.447 -27.776 1.00 98.06 241 ALA A C 1
ATOM 1894 O O . ALA A 1 241 ? 0.013 -23.522 -28.624 1.00 98.06 241 ALA A O 1
ATOM 1895 N N . ILE A 1 242 ? 1.973 -22.671 -27.943 1.00 97.94 242 ILE A N 1
ATOM 1896 C CA . ILE A 1 242 ? 2.184 -21.822 -29.119 1.00 97.94 242 ILE A CA 1
ATOM 1897 C C . ILE A 1 242 ? 3.538 -22.157 -29.735 1.00 97.94 242 ILE A C 1
ATOM 1899 O O . ILE A 1 242 ? 4.579 -22.044 -29.086 1.00 97.94 242 ILE A O 1
ATOM 1903 N N . LYS A 1 243 ? 3.533 -22.520 -31.021 1.00 97.56 243 LYS A N 1
ATOM 1904 C CA . LYS A 1 243 ? 4.768 -22.728 -31.775 1.00 97.56 243 LYS A CA 1
ATOM 1905 C C . LYS A 1 243 ? 5.318 -21.383 -32.237 1.00 97.56 243 LYS A C 1
ATOM 1907 O O . LYS A 1 243 ? 4.734 -20.775 -33.132 1.00 97.56 243 LYS A O 1
ATOM 1912 N N . ALA A 1 244 ? 6.435 -20.932 -31.675 1.00 95.81 244 ALA A N 1
ATOM 1913 C CA . ALA A 1 244 ? 7.092 -19.705 -32.124 1.00 95.81 244 ALA A CA 1
ATOM 1914 C C . ALA A 1 244 ? 8.610 -19.732 -31.906 1.00 95.81 244 ALA A C 1
ATOM 1916 O O . ALA A 1 244 ? 9.110 -20.299 -30.937 1.00 95.81 244 ALA A O 1
ATOM 1917 N N . ASP A 1 245 ? 9.330 -19.070 -32.811 1.00 93.06 245 ASP A N 1
ATOM 1918 C CA . ASP A 1 245 ? 10.761 -18.787 -32.707 1.00 93.06 245 ASP A CA 1
ATOM 1919 C C . ASP A 1 245 ? 10.927 -17.302 -32.378 1.00 93.06 245 ASP A C 1
ATOM 1921 O O . ASP A 1 245 ? 10.665 -16.444 -33.214 1.00 93.06 245 ASP A O 1
ATOM 1925 N N . VAL A 1 246 ? 11.325 -17.000 -31.143 1.00 90.62 246 VAL A N 1
ATOM 1926 C CA . VAL A 1 246 ? 11.438 -15.619 -30.638 1.00 90.62 246 VAL A CA 1
ATOM 1927 C C . VAL A 1 246 ? 12.755 -14.938 -31.020 1.00 90.62 246 VAL A C 1
ATOM 1929 O O . VAL A 1 246 ? 13.031 -13.834 -30.556 1.00 90.62 246 VAL A O 1
ATOM 1932 N N . THR A 1 247 ? 13.590 -15.596 -31.831 1.00 86.81 247 THR A N 1
ATOM 1933 C CA . THR A 1 247 ? 14.845 -15.026 -32.345 1.00 86.81 247 THR A CA 1
ATOM 1934 C C . THR A 1 247 ? 14.692 -14.339 -33.704 1.00 86.81 247 THR A C 1
ATOM 1936 O O . THR A 1 247 ? 15.662 -13.765 -34.201 1.00 86.81 247 THR A O 1
ATOM 1939 N N . LYS A 1 248 ? 13.498 -14.399 -34.302 1.00 72.31 248 LYS A N 1
ATOM 1940 C CA . LYS A 1 248 ? 13.194 -13.918 -35.654 1.00 72.31 248 LYS A CA 1
ATOM 1941 C C . LYS A 1 248 ? 12.183 -12.783 -35.658 1.00 72.31 248 LYS A C 1
ATOM 1943 O O . LYS A 1 248 ? 11.370 -12.708 -34.712 1.00 72.31 248 LYS A O 1
#